Protein AF-A0A7S2FQY6-F1 (afdb_monomer_lite)

Foldseek 3Di:
DVVVVVVVVVVVCVVVLCVLVVVLLVLLQVLLVVQLVQWLQADADDPQRHPQQGSVDSVSSSVNLVCVLVVHCLVVVLVSLCADVVVVRDDVVSVNHHNNVCSVCSSVVSNVVSNVSVVVSVVSSVVSVVLVVQVVPLLACHPVLVVVLVVLVCVQVVVPPQKHFLVCQLVSLCSGDPPLHQPPNDDSVVSVVLLQVFWFDPPPPDTDRQDQDVRMGGNVSSSRRSNVSSVVVVVVVPPPPPDVVVVVVVVVVVVVPPPPDDDDDDDDDDDDDDDDDDDDDDDDDDDDDD

Organism: NCBI:txid156173

Sequence (290 aa):
KELRNLIVTMVLSFPSLINVGSVLALVVFIFAVLGVNLFTFVSQGQDHITKDRNFETLGSSMLLLFQCLTGDNWSGLMADASVAESSGLCVQAEGTCGLPSLAIPYFITFQLIGSFVFLNLVVAVILENFSSLGNVRDDLVSANDLENFKDEWARFDPDADQKIPATDLPDLVLSLPPPMGLKGVGKRKHAVLLCLRLQVNRGTGRKQKLRHQDGEVSFADVMDAMVNASFAKVEFSMEPEADPLANAVAAFASAGNRSAAAYKSPTMAPTASSCRPSPSSRRPSTDERG

Structure (mmCIF, N/CA/C/O backbone):
data_AF-A0A7S2FQY6-F1
#
_entry.id   AF-A0A7S2FQY6-F1
#
loop_
_atom_site.group_PDB
_atom_site.id
_atom_site.type_symbol
_atom_site.label_atom_id
_atom_site.label_alt_id
_atom_site.label_comp_id
_atom_site.label_asym_id
_atom_site.label_entity_id
_atom_site.label_seq_id
_atom_site.pdbx_PDB_ins_code
_atom_site.Cartn_x
_atom_site.Cartn_y
_atom_site.Cartn_z
_atom_site.occupancy
_atom_site.B_iso_or_equiv
_atom_site.auth_seq_id
_atom_site.auth_comp_id
_atom_site.auth_asym_id
_atom_site.auth_atom_id
_atom_site.pdbx_PDB_model_num
ATOM 1 N N . LYS A 1 1 ? 0.720 -23.591 19.628 1.00 63.56 1 LYS A N 1
ATOM 2 C CA . LYS A 1 1 ? -0.485 -22.747 19.852 1.00 63.56 1 LYS A CA 1
ATOM 3 C C . LYS A 1 1 ? -0.184 -21.279 19.549 1.00 63.56 1 LYS A C 1
ATOM 5 O O . LYS A 1 1 ? -0.969 -20.683 18.833 1.00 63.56 1 LYS A O 1
ATOM 10 N N . GLU A 1 2 ? 0.964 -20.750 19.971 1.00 76.75 2 GLU A N 1
ATOM 11 C CA . GLU A 1 2 ? 1.386 -19.366 19.680 1.00 76.75 2 GLU A CA 1
ATOM 12 C C . GLU A 1 2 ? 1.573 -19.072 18.184 1.00 76.75 2 GLU A C 1
ATOM 14 O O . GLU A 1 2 ? 0.965 -18.138 17.677 1.00 76.75 2 GLU A O 1
ATOM 19 N N . LEU A 1 3 ? 2.277 -19.935 17.437 1.00 84.81 3 LEU A N 1
ATOM 20 C CA . LEU A 1 3 ? 2.420 -19.785 15.978 1.00 84.81 3 LEU A CA 1
ATOM 21 C C . LEU A 1 3 ? 1.068 -19.745 15.246 1.00 84.81 3 LEU A C 1
ATOM 23 O O . LEU A 1 3 ? 0.882 -18.981 14.308 1.00 84.81 3 LEU A O 1
ATOM 27 N N . ARG A 1 4 ? 0.101 -20.553 15.698 1.00 82.00 4 ARG A N 1
ATOM 28 C CA . ARG A 1 4 ? -1.251 -20.564 15.129 1.00 82.00 4 ARG A CA 1
ATOM 29 C C . ARG A 1 4 ? -1.949 -19.229 15.364 1.00 82.00 4 ARG A C 1
ATOM 31 O O . ARG A 1 4 ? -2.600 -18.742 14.453 1.00 82.00 4 ARG A O 1
ATOM 38 N N . ASN A 1 5 ? -1.808 -18.650 16.553 1.00 75.94 5 ASN A N 1
ATOM 39 C CA . ASN A 1 5 ? -2.396 -17.349 16.844 1.00 75.94 5 ASN A CA 1
ATOM 40 C C . ASN A 1 5 ? -1.747 -16.251 15.986 1.00 75.94 5 ASN A C 1
ATOM 42 O O . ASN A 1 5 ? -2.482 -15.460 15.413 1.00 75.94 5 ASN A O 1
ATOM 46 N N . LEU A 1 6 ? -0.421 -16.276 15.791 1.00 81.88 6 LEU A N 1
ATOM 47 C CA . LEU A 1 6 ? 0.286 -15.332 14.908 1.00 81.88 6 LEU A CA 1
ATOM 48 C C . LEU A 1 6 ? -0.140 -15.449 13.434 1.00 81.88 6 LEU A C 1
ATOM 50 O O . LEU A 1 6 ? -0.369 -14.446 12.759 1.00 81.88 6 LEU A O 1
ATOM 54 N N . ILE A 1 7 ? -0.281 -16.676 12.926 1.00 84.31 7 ILE A N 1
ATOM 55 C CA . ILE A 1 7 ? -0.739 -16.910 11.550 1.00 84.31 7 ILE A CA 1
ATOM 56 C C . ILE A 1 7 ? -2.195 -16.461 11.389 1.00 84.31 7 ILE A C 1
ATOM 58 O O . ILE A 1 7 ? -2.521 -15.814 10.400 1.00 84.31 7 ILE A O 1
ATOM 62 N N . VAL A 1 8 ? -3.065 -16.751 12.362 1.00 79.75 8 VAL A N 1
ATOM 63 C CA . VAL A 1 8 ? -4.468 -16.314 12.328 1.00 79.75 8 VAL A CA 1
ATOM 64 C C . VAL A 1 8 ? -4.557 -14.789 12.332 1.00 79.75 8 VAL A C 1
ATOM 66 O O . VAL A 1 8 ? -5.283 -14.242 11.512 1.00 79.75 8 VAL A O 1
ATOM 69 N N . THR A 1 9 ? -3.769 -14.087 13.151 1.00 76.94 9 THR A N 1
ATOM 70 C CA . THR A 1 9 ? -3.735 -12.615 13.126 1.00 76.94 9 THR A CA 1
ATOM 71 C C . THR A 1 9 ? -3.233 -12.057 11.795 1.00 76.94 9 THR A C 1
ATOM 73 O O . THR A 1 9 ? -3.768 -11.062 11.320 1.00 76.94 9 THR A O 1
ATOM 76 N N . MET A 1 10 ? -2.261 -12.715 11.153 1.00 76.50 10 MET A N 1
ATOM 77 C CA . MET A 1 10 ? -1.752 -12.307 9.838 1.00 76.50 10 MET A CA 1
ATOM 78 C C . MET A 1 10 ? -2.786 -12.522 8.725 1.00 76.50 10 MET A C 1
ATOM 80 O O . MET A 1 10 ? -2.941 -11.689 7.838 1.00 76.50 10 MET A O 1
ATOM 84 N N . VAL A 1 11 ? -3.512 -13.640 8.767 1.00 81.56 11 VAL A N 1
ATOM 85 C CA . VAL A 1 11 ? -4.573 -13.932 7.794 1.00 81.56 11 VAL A CA 1
ATOM 86 C C . VAL A 1 11 ? -5.765 -12.996 7.990 1.00 81.56 11 VAL A C 1
ATOM 88 O O . VAL A 1 11 ? -6.374 -12.595 7.006 1.00 81.56 11 VAL A O 1
ATOM 91 N N . LEU A 1 12 ? -6.075 -12.609 9.230 1.00 77.00 12 LEU A N 1
ATOM 92 C CA . LEU A 1 12 ? -7.151 -11.664 9.536 1.00 77.00 12 LEU A CA 1
ATOM 93 C C . LEU A 1 12 ? -6.841 -10.228 9.088 1.00 77.00 12 LEU A C 1
ATOM 95 O O . LEU A 1 12 ? -7.773 -9.510 8.744 1.00 77.00 12 LEU A O 1
ATOM 99 N N . SER A 1 13 ? -5.569 -9.813 9.040 1.00 76.38 13 SER A N 1
ATOM 100 C CA . SER A 1 13 ? -5.176 -8.484 8.539 1.00 76.38 13 SER A CA 1
ATOM 101 C C . SER A 1 13 ? -5.001 -8.425 7.016 1.00 76.38 13 SER A C 1
ATOM 103 O O . SER A 1 13 ? -5.032 -7.345 6.425 1.00 76.38 13 SER A O 1
ATOM 105 N N . PHE A 1 14 ? -4.875 -9.574 6.348 1.00 82.38 14 PHE A N 1
ATOM 106 C CA . PHE A 1 14 ? -4.683 -9.661 4.898 1.00 82.38 14 PHE A CA 1
ATOM 107 C C . PHE A 1 14 ? -5.805 -9.016 4.049 1.00 82.38 14 PHE A C 1
ATOM 109 O O . PHE A 1 14 ? -5.471 -8.332 3.080 1.00 82.38 14 PHE A O 1
ATOM 116 N N . PRO A 1 15 ? -7.111 -9.146 4.373 1.00 80.44 15 PRO A N 1
ATOM 117 C CA . PRO A 1 15 ? -8.190 -8.525 3.599 1.00 80.44 15 PRO A CA 1
ATOM 118 C C . PRO A 1 15 ? -8.083 -6.997 3.525 1.00 80.44 15 PRO A C 1
ATOM 120 O O . PRO A 1 15 ? -8.245 -6.423 2.449 1.00 80.44 15 PRO A O 1
ATOM 123 N N . SER A 1 16 ? -7.741 -6.340 4.637 1.00 78.06 16 SER A N 1
ATOM 124 C CA . SER A 1 16 ? -7.534 -4.887 4.680 1.00 78.06 16 SER A CA 1
ATOM 125 C C . SER A 1 16 ? -6.342 -4.466 3.811 1.00 78.06 16 SER A C 1
ATOM 127 O O . SER A 1 16 ? -6.401 -3.450 3.113 1.00 78.06 16 SER A O 1
ATOM 129 N N . LEU A 1 17 ? -5.284 -5.286 3.776 1.00 82.12 17 LEU A N 1
ATOM 130 C CA . LEU A 1 17 ? -4.096 -5.045 2.953 1.00 82.12 17 LEU A CA 1
ATOM 131 C C . LEU A 1 17 ? -4.364 -5.170 1.455 1.00 82.12 17 LEU A C 1
ATOM 133 O O . LEU A 1 17 ? -3.771 -4.419 0.685 1.00 82.12 17 LEU A O 1
ATOM 137 N N . ILE A 1 18 ? -5.255 -6.070 1.027 1.00 86.94 18 ILE A N 1
ATOM 138 C CA . ILE A 1 18 ? -5.589 -6.231 -0.397 1.00 86.94 18 ILE A CA 1
ATOM 139 C C . ILE A 1 18 ? -6.163 -4.936 -0.973 1.00 86.94 18 ILE A C 1
ATOM 141 O O . ILE A 1 18 ? -5.826 -4.582 -2.099 1.00 86.94 18 ILE A O 1
ATOM 145 N N . ASN A 1 19 ? -6.973 -4.191 -0.217 1.00 82.06 19 ASN A N 1
ATOM 146 C CA . ASN A 1 19 ? -7.579 -2.953 -0.715 1.00 82.06 19 ASN A CA 1
ATOM 147 C C . ASN A 1 19 ? -6.514 -1.909 -1.078 1.00 82.06 19 ASN A C 1
ATOM 149 O O . ASN A 1 19 ? -6.531 -1.366 -2.181 1.00 82.06 19 ASN A O 1
ATOM 153 N N . VAL A 1 20 ? -5.538 -1.684 -0.197 1.00 85.69 20 VAL A N 1
ATOM 154 C CA . VAL A 1 20 ? -4.440 -0.733 -0.442 1.00 85.69 20 VAL A CA 1
ATOM 155 C C . VAL A 1 20 ? -3.406 -1.310 -1.416 1.00 85.69 20 VAL A C 1
ATOM 157 O O . VAL A 1 20 ? -2.934 -0.619 -2.317 1.00 85.69 20 VAL A O 1
ATOM 160 N N . GLY A 1 21 ? -3.101 -2.603 -1.298 1.00 90.38 21 GLY A N 1
ATOM 161 C CA . GLY A 1 21 ? -2.204 -3.332 -2.195 1.00 90.38 21 GLY A CA 1
ATOM 162 C C . GLY A 1 21 ? -2.708 -3.398 -3.636 1.00 90.38 21 GLY A C 1
ATOM 163 O O . GLY A 1 21 ? -1.899 -3.377 -4.561 1.00 90.38 21 GLY A O 1
ATOM 164 N N . SER A 1 22 ? -4.027 -3.393 -3.850 1.00 91.69 22 SER A N 1
ATOM 165 C CA . SER A 1 22 ? -4.624 -3.371 -5.189 1.00 91.69 22 SER A CA 1
ATOM 166 C C . SER A 1 22 ? -4.264 -2.102 -5.960 1.00 91.69 22 SER A C 1
ATOM 168 O O . SER A 1 22 ? -4.025 -2.167 -7.163 1.00 91.69 22 SER A O 1
ATOM 170 N N . VAL A 1 23 ? -4.136 -0.965 -5.267 1.00 91.88 23 VAL A N 1
ATOM 171 C CA . VAL A 1 23 ? -3.722 0.306 -5.873 1.00 91.88 23 VAL A CA 1
ATOM 172 C C . VAL A 1 23 ? -2.279 0.210 -6.359 1.00 91.88 23 VAL A C 1
ATOM 174 O O . VAL A 1 23 ? -1.982 0.593 -7.488 1.00 91.88 23 VAL A O 1
ATOM 177 N N . LEU A 1 24 ? -1.387 -0.359 -5.543 1.00 93.31 24 LEU A N 1
ATOM 178 C CA . LEU A 1 24 ? 0.002 -0.597 -5.931 1.00 93.31 24 LEU A CA 1
ATOM 179 C C . LEU A 1 24 ? 0.098 -1.559 -7.124 1.00 93.31 24 LEU A C 1
ATOM 181 O O . LEU A 1 24 ? 0.805 -1.273 -8.088 1.00 93.31 24 LEU A O 1
ATOM 185 N N . ALA A 1 25 ? -0.651 -2.664 -7.089 1.00 94.19 25 ALA A N 1
ATOM 186 C CA . ALA A 1 25 ? -0.704 -3.627 -8.185 1.00 94.19 25 ALA A CA 1
ATOM 187 C C . ALA A 1 25 ? -1.226 -2.993 -9.484 1.00 94.19 25 ALA A C 1
ATOM 189 O O . ALA A 1 25 ? -0.693 -3.264 -10.556 1.00 94.19 25 ALA A O 1
ATOM 190 N N . LEU A 1 26 ? -2.220 -2.105 -9.394 1.00 95.38 26 LEU A N 1
ATOM 191 C CA . LEU A 1 26 ? -2.758 -1.364 -10.532 1.00 95.38 26 LEU A CA 1
ATOM 192 C C . LEU A 1 26 ? -1.731 -0.388 -11.119 1.00 95.38 26 LEU A C 1
ATOM 194 O O . LEU A 1 26 ? -1.601 -0.314 -12.339 1.00 95.38 26 LEU A O 1
ATOM 198 N N . VAL A 1 27 ? -0.958 0.312 -10.282 1.00 95.12 27 VAL A N 1
ATOM 199 C CA . VAL A 1 27 ? 0.150 1.161 -10.754 1.00 95.12 27 VAL A CA 1
ATOM 200 C C . VAL A 1 27 ? 1.191 0.318 -11.492 1.00 95.12 27 VAL A C 1
ATOM 202 O O . VAL A 1 27 ? 1.541 0.645 -12.624 1.00 95.12 27 VAL A O 1
ATOM 205 N N . VAL A 1 28 ? 1.636 -0.798 -10.905 1.00 96.44 28 VAL A N 1
ATOM 206 C CA . VAL A 1 28 ? 2.587 -1.716 -11.558 1.00 96.44 28 VAL A CA 1
ATOM 207 C C . VAL A 1 28 ? 2.018 -2.252 -12.872 1.00 96.44 28 VAL A C 1
ATOM 209 O O . VAL A 1 28 ? 2.733 -2.294 -13.866 1.00 96.44 28 VAL A O 1
ATOM 212 N N . PHE A 1 29 ? 0.731 -2.598 -12.915 1.00 97.31 29 PHE A N 1
ATOM 213 C CA . PHE A 1 29 ? 0.064 -3.087 -14.119 1.00 97.31 29 PHE A CA 1
ATOM 214 C C . PHE A 1 29 ? 0.034 -2.042 -15.242 1.00 97.31 29 PHE A C 1
ATOM 216 O O . PHE A 1 29 ? 0.390 -2.356 -16.378 1.00 97.31 29 PHE A O 1
ATOM 223 N N . ILE A 1 30 ? -0.344 -0.795 -14.938 1.00 97.44 30 ILE A N 1
ATOM 224 C CA . ILE A 1 30 ? -0.366 0.298 -15.922 1.00 97.44 30 ILE A CA 1
ATOM 225 C C . ILE A 1 30 ? 1.034 0.517 -16.495 1.00 97.44 30 ILE A C 1
ATOM 227 O O . ILE A 1 30 ? 1.203 0.555 -17.715 1.00 97.44 30 ILE A O 1
ATOM 231 N N . PHE A 1 31 ? 2.045 0.615 -15.629 1.00 97.44 31 PHE A N 1
ATOM 232 C CA . PHE A 1 31 ? 3.423 0.784 -16.078 1.00 97.44 31 PHE A CA 1
ATOM 233 C C . PHE A 1 31 ? 3.935 -0.444 -16.831 1.00 97.44 31 PHE A C 1
ATOM 235 O O . PHE A 1 31 ? 4.633 -0.272 -17.818 1.00 97.44 31 PHE A O 1
ATOM 242 N N . ALA A 1 32 ? 3.533 -1.665 -16.473 1.00 97.75 32 ALA A N 1
ATOM 243 C CA . ALA A 1 32 ? 3.919 -2.870 -17.205 1.00 97.75 32 ALA A CA 1
ATOM 244 C C . ALA A 1 32 ? 3.386 -2.852 -18.642 1.00 97.75 32 ALA A C 1
ATOM 246 O O . ALA A 1 32 ? 4.136 -3.142 -19.570 1.00 97.75 32 ALA A O 1
ATOM 247 N N . VAL A 1 33 ? 2.125 -2.454 -18.845 1.00 97.38 33 VAL A N 1
ATOM 248 C CA . VAL A 1 33 ? 1.552 -2.292 -20.190 1.00 97.38 33 VAL A CA 1
ATOM 249 C C . VAL A 1 33 ? 2.306 -1.213 -20.970 1.00 97.38 33 VAL A C 1
ATOM 251 O O . VAL A 1 33 ? 2.653 -1.429 -22.130 1.00 97.38 33 VAL A O 1
ATOM 254 N N . LEU A 1 34 ? 2.603 -0.067 -20.352 1.00 96.38 34 LEU A N 1
ATOM 255 C CA . LEU A 1 34 ? 3.402 0.983 -20.992 1.00 96.38 34 LEU A CA 1
ATOM 256 C C . LEU A 1 34 ? 4.817 0.494 -21.339 1.00 96.38 34 LEU A C 1
ATOM 258 O O . LEU A 1 34 ? 5.286 0.738 -22.444 1.00 96.38 34 LEU A O 1
ATOM 262 N N . GLY A 1 35 ? 5.465 -0.244 -20.440 1.00 95.62 35 GLY A N 1
ATOM 263 C CA . GLY A 1 35 ? 6.801 -0.799 -20.630 1.00 95.62 35 GLY A CA 1
ATOM 264 C C . GLY A 1 35 ? 6.866 -1.796 -21.782 1.00 95.62 35 GLY A C 1
ATOM 265 O O . GLY A 1 35 ? 7.780 -1.705 -22.594 1.00 95.62 35 GLY A O 1
ATOM 266 N N . VAL A 1 36 ? 5.868 -2.679 -21.924 1.00 95.56 36 VAL A N 1
ATOM 267 C CA . VAL A 1 36 ? 5.771 -3.573 -23.095 1.00 95.56 36 VAL A CA 1
ATOM 268 C C . VAL A 1 36 ? 5.657 -2.758 -24.384 1.00 95.56 36 VAL A C 1
ATOM 270 O O . VAL A 1 36 ? 6.374 -3.013 -25.344 1.00 95.56 36 VAL A O 1
ATOM 273 N N . ASN A 1 37 ? 4.810 -1.727 -24.405 1.00 93.50 37 ASN A N 1
ATOM 274 C CA . ASN A 1 37 ? 4.630 -0.908 -25.606 1.00 93.50 37 ASN A CA 1
ATOM 275 C C . ASN A 1 37 ? 5.873 -0.079 -25.975 1.00 93.50 37 ASN A C 1
ATOM 277 O O . ASN A 1 37 ? 6.086 0.198 -27.153 1.00 93.50 37 ASN A O 1
ATOM 281 N N . LEU A 1 38 ? 6.673 0.340 -24.992 1.00 92.06 38 LEU A N 1
ATOM 282 C CA . LEU A 1 38 ? 7.819 1.228 -25.206 1.00 92.06 38 LEU A CA 1
ATOM 283 C C . LEU A 1 38 ? 9.146 0.485 -25.387 1.00 92.06 38 LEU A C 1
ATOM 285 O O . LEU A 1 38 ? 9.996 0.954 -26.138 1.00 92.06 38 LEU A O 1
ATOM 289 N N . PHE A 1 39 ? 9.341 -0.641 -24.695 1.00 92.81 39 PHE A N 1
ATOM 290 C CA . PHE A 1 39 ? 10.659 -1.265 -24.537 1.00 92.81 39 PHE A CA 1
ATOM 291 C C . PHE A 1 39 ? 10.723 -2.731 -24.980 1.00 92.81 39 PHE A C 1
ATOM 293 O O . PHE A 1 39 ? 11.771 -3.353 -24.826 1.00 92.81 39 PHE A O 1
ATOM 300 N N . THR A 1 40 ? 9.656 -3.301 -25.556 1.00 91.56 40 THR A N 1
ATOM 301 C CA . THR A 1 40 ? 9.660 -4.713 -25.997 1.00 91.56 40 THR A CA 1
ATOM 302 C C . THR A 1 40 ? 10.732 -5.036 -27.039 1.00 91.56 40 THR A C 1
ATOM 304 O O . THR A 1 40 ? 11.171 -6.179 -27.098 1.00 91.56 40 THR A O 1
ATOM 307 N N . PHE A 1 41 ? 11.133 -4.067 -27.867 1.00 87.38 41 PHE A N 1
ATOM 308 C CA . PHE A 1 41 ? 12.115 -4.271 -28.939 1.00 87.38 41 PHE A CA 1
ATOM 309 C C . PHE A 1 41 ? 13.523 -3.801 -28.569 1.00 87.38 41 PHE A C 1
ATOM 311 O O . PHE A 1 41 ? 14.430 -3.932 -29.384 1.00 87.38 41 PHE A O 1
ATOM 318 N N . VAL A 1 42 ? 13.726 -3.262 -27.361 1.00 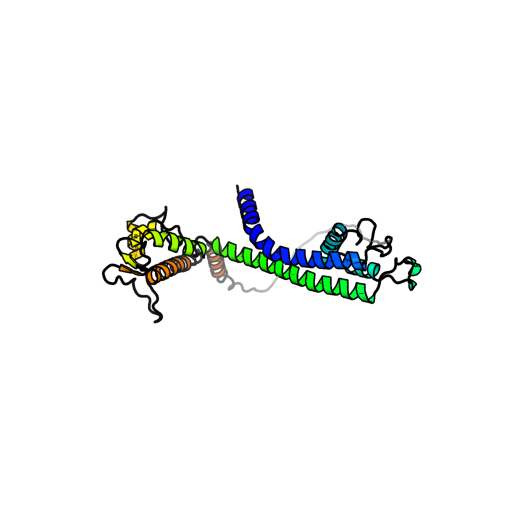87.19 42 VAL A N 1
ATOM 319 C CA . VAL A 1 42 ? 15.051 -2.802 -26.927 1.00 87.19 42 VAL A CA 1
ATOM 320 C C . VAL A 1 42 ? 16.024 -3.981 -26.927 1.00 87.19 42 VAL A C 1
ATOM 322 O O . VAL A 1 42 ? 15.710 -5.058 -26.417 1.00 87.19 42 VAL A O 1
ATOM 325 N N . SER A 1 43 ? 17.199 -3.760 -27.519 1.00 78.56 43 SER A N 1
ATOM 326 C CA . SER A 1 43 ? 18.256 -4.756 -27.697 1.00 78.56 43 SER A CA 1
ATOM 327 C C . SER A 1 43 ? 18.563 -5.503 -26.395 1.00 78.56 43 SER A C 1
ATOM 329 O O . SER A 1 43 ? 18.939 -4.901 -25.387 1.00 78.56 43 SER A O 1
ATOM 331 N N . GLN A 1 44 ? 18.413 -6.829 -26.425 1.00 72.00 44 GLN A N 1
ATOM 332 C CA . GLN A 1 44 ? 18.748 -7.714 -25.311 1.00 72.00 44 GLN A CA 1
ATOM 333 C C . GLN A 1 44 ? 20.204 -8.160 -25.442 1.00 72.00 44 GLN A C 1
ATOM 335 O O . GLN A 1 44 ? 20.604 -8.695 -26.474 1.00 72.00 44 GLN A O 1
ATOM 340 N N . GLY A 1 45 ? 20.998 -7.955 -24.394 1.00 59.34 45 GLY A N 1
ATOM 341 C CA . GLY A 1 45 ? 22.453 -8.168 -24.439 1.00 59.34 45 GLY A CA 1
ATOM 342 C C . GLY A 1 45 ? 23.265 -7.085 -23.730 1.00 59.34 45 GLY A C 1
ATOM 343 O O . GLY A 1 45 ? 24.490 -7.108 -23.800 1.00 59.34 45 GLY A O 1
ATOM 344 N N . GLN A 1 46 ? 22.577 -6.156 -23.066 1.00 68.81 46 GLN A N 1
ATOM 345 C CA . GLN A 1 46 ? 23.159 -5.202 -22.130 1.00 68.81 46 GLN A CA 1
ATOM 346 C C . GLN A 1 46 ? 23.276 -5.821 -20.725 1.00 68.81 46 GLN A C 1
ATOM 348 O O . GLN A 1 46 ? 22.814 -6.941 -20.481 1.00 68.81 46 GLN A O 1
ATOM 353 N N . ASP A 1 47 ? 23.880 -5.089 -19.791 1.00 79.56 47 ASP A N 1
ATOM 354 C CA . ASP A 1 47 ? 24.156 -5.575 -18.435 1.00 79.56 47 ASP A CA 1
ATOM 355 C C . ASP A 1 47 ? 22.887 -5.776 -17.579 1.00 79.56 47 ASP A C 1
ATOM 357 O O . ASP A 1 47 ? 22.926 -6.493 -16.571 1.00 79.56 47 ASP A O 1
ATOM 361 N N . HIS A 1 48 ? 21.752 -5.156 -17.931 1.00 87.19 48 HIS A N 1
ATOM 362 C CA . HIS A 1 48 ? 20.551 -5.136 -17.086 1.00 87.19 48 HIS A CA 1
ATOM 363 C C . HIS A 1 48 ? 19.263 -5.582 -17.791 1.00 87.19 48 HIS A C 1
ATOM 365 O O . HIS A 1 48 ? 18.435 -6.234 -17.144 1.00 87.19 48 HIS A O 1
ATOM 371 N N . ILE A 1 49 ? 19.101 -5.296 -19.089 1.00 89.12 49 ILE A N 1
ATOM 372 C CA . ILE A 1 49 ? 18.043 -5.873 -19.935 1.00 89.12 49 ILE A CA 1
ATOM 373 C C . ILE A 1 49 ? 18.570 -7.147 -20.607 1.00 89.12 49 ILE A C 1
ATOM 375 O O . ILE A 1 49 ? 19.349 -7.115 -21.565 1.00 89.12 49 ILE A O 1
ATOM 379 N N . THR A 1 50 ? 18.122 -8.293 -20.095 1.00 88.44 50 THR A N 1
ATOM 380 C CA . THR A 1 50 ? 18.562 -9.627 -20.528 1.00 88.44 50 THR A CA 1
ATOM 381 C C . THR A 1 50 ? 17.381 -10.481 -20.983 1.00 88.44 50 THR A C 1
ATOM 383 O O . THR A 1 50 ? 16.222 -10.102 -20.834 1.00 88.44 50 THR A O 1
ATOM 386 N N . LYS A 1 51 ? 17.659 -11.681 -21.503 1.00 86.62 51 LYS A N 1
ATOM 387 C CA . LYS A 1 51 ? 16.630 -12.631 -21.954 1.00 86.62 51 LYS A CA 1
ATOM 388 C C . LYS A 1 51 ? 15.585 -12.974 -20.882 1.00 86.62 51 LYS A C 1
ATOM 390 O O . LYS A 1 51 ? 14.432 -13.201 -21.222 1.00 86.62 51 LYS A O 1
ATOM 395 N N . ASP A 1 52 ? 15.975 -12.994 -19.610 1.00 87.69 52 ASP A N 1
ATOM 396 C CA . ASP A 1 52 ? 15.071 -13.313 -18.494 1.00 87.69 52 ASP A CA 1
ATOM 397 C C . ASP A 1 52 ? 14.555 -12.053 -17.773 1.00 87.69 52 ASP A C 1
ATOM 399 O O . ASP A 1 52 ? 13.698 -12.133 -16.895 1.00 87.69 52 ASP A O 1
ATOM 403 N N . ARG A 1 53 ? 15.097 -10.880 -18.122 1.00 91.06 53 ARG A N 1
ATOM 404 C CA . ARG A 1 53 ? 14.795 -9.575 -17.525 1.00 91.06 53 ARG A CA 1
ATOM 405 C C . ARG A 1 53 ? 14.489 -8.584 -18.643 1.00 91.06 53 ARG A C 1
ATOM 407 O O . ARG A 1 53 ? 15.331 -7.758 -18.988 1.00 91.06 53 ARG A O 1
ATOM 414 N N . ASN A 1 54 ? 13.287 -8.669 -19.207 1.00 91.81 54 ASN A N 1
ATOM 415 C CA . ASN A 1 54 ? 12.882 -7.843 -20.347 1.00 91.81 54 ASN A CA 1
ATOM 416 C C . ASN A 1 54 ? 11.426 -7.356 -20.277 1.00 91.81 54 ASN A C 1
ATOM 418 O O . ASN A 1 54 ? 10.655 -7.753 -19.399 1.00 91.81 54 ASN A O 1
ATOM 422 N N . PHE A 1 55 ? 11.058 -6.528 -21.258 1.00 94.88 55 PHE A N 1
ATOM 423 C CA . PHE A 1 55 ? 9.709 -5.999 -21.450 1.00 94.88 55 PHE A CA 1
ATOM 424 C C . PHE A 1 55 ? 8.917 -6.699 -22.577 1.00 94.88 55 PHE A C 1
ATOM 426 O O . PHE A 1 55 ? 7.988 -6.113 -23.123 1.00 94.88 55 PHE A O 1
ATOM 433 N N . GLU A 1 56 ? 9.257 -7.935 -22.961 1.00 93.31 56 GLU A N 1
ATOM 434 C CA . GLU A 1 56 ? 8.578 -8.638 -24.068 1.00 93.31 56 GLU A CA 1
ATOM 435 C C . GLU A 1 56 ? 7.171 -9.107 -23.700 1.00 93.31 56 GLU A C 1
ATOM 437 O O . GLU A 1 56 ? 6.237 -9.055 -24.499 1.00 93.31 56 GLU A O 1
ATOM 442 N N . THR A 1 57 ? 7.015 -9.601 -22.473 1.00 94.69 57 THR A N 1
ATOM 443 C CA . THR A 1 57 ? 5.742 -10.122 -21.980 1.00 94.69 57 THR A CA 1
ATOM 444 C C . THR A 1 57 ? 5.287 -9.323 -20.780 1.00 94.69 57 THR A C 1
ATOM 446 O O . THR A 1 57 ? 6.089 -8.887 -19.956 1.00 94.69 57 THR A O 1
ATOM 449 N N . LEU A 1 58 ? 3.971 -9.185 -20.632 1.00 95.81 58 LEU A N 1
ATOM 450 C CA . LEU A 1 58 ? 3.391 -8.462 -19.508 1.00 95.81 58 LEU A CA 1
ATOM 451 C C . LEU A 1 58 ? 3.859 -9.026 -18.151 1.00 95.81 58 LEU A C 1
ATOM 453 O O . LEU A 1 58 ? 4.143 -8.258 -17.238 1.00 95.81 58 LEU A O 1
ATOM 457 N N . GLY A 1 59 ? 3.979 -10.352 -18.027 1.00 94.88 59 GLY A N 1
ATOM 458 C CA . GLY A 1 59 ? 4.459 -11.000 -16.803 1.00 94.88 59 GLY A CA 1
ATOM 459 C C . GLY A 1 59 ? 5.919 -10.671 -16.482 1.00 94.88 59 GLY A C 1
ATOM 460 O O . GLY A 1 59 ? 6.218 -10.305 -15.347 1.00 94.88 59 GLY A O 1
ATOM 461 N N . SER A 1 60 ? 6.807 -10.733 -17.481 1.00 95.00 60 SER A N 1
ATOM 462 C CA . SER A 1 60 ? 8.214 -10.334 -17.320 1.00 95.00 60 SER A CA 1
ATOM 463 C C . SER A 1 60 ? 8.331 -8.858 -16.929 1.00 95.00 60 SER A C 1
ATOM 465 O O . SER A 1 60 ? 9.000 -8.530 -15.949 1.00 95.00 60 SER A O 1
ATOM 467 N N . SER A 1 61 ? 7.585 -7.976 -17.604 1.00 96.19 61 SER A N 1
ATOM 468 C CA . SER A 1 61 ? 7.529 -6.544 -17.288 1.00 96.19 61 SER A CA 1
ATOM 469 C C . SER A 1 61 ? 7.053 -6.275 -15.860 1.00 96.19 61 SER A C 1
ATOM 471 O O . SER A 1 61 ? 7.628 -5.435 -15.172 1.00 96.19 61 SER A O 1
ATOM 473 N N . MET A 1 62 ? 6.025 -6.989 -15.384 1.00 96.25 62 MET A N 1
ATOM 474 C CA . MET A 1 62 ? 5.552 -6.856 -14.001 1.00 96.25 62 MET A CA 1
ATOM 475 C C . MET A 1 62 ? 6.621 -7.276 -12.984 1.00 96.25 62 MET A C 1
ATOM 477 O O . MET A 1 62 ? 6.796 -6.586 -11.982 1.00 96.25 62 MET A O 1
ATOM 481 N N . LEU A 1 63 ? 7.349 -8.372 -13.232 1.00 95.12 63 LEU A N 1
ATOM 482 C CA . LEU A 1 63 ? 8.430 -8.830 -12.349 1.00 95.12 63 LEU A CA 1
ATOM 483 C C . LEU A 1 63 ? 9.606 -7.847 -12.329 1.00 95.12 63 LEU A C 1
ATOM 485 O O . LEU A 1 63 ? 10.128 -7.536 -11.258 1.00 95.12 63 LEU A O 1
ATOM 489 N N . LEU A 1 64 ? 9.984 -7.310 -13.490 1.00 94.94 64 LEU A N 1
ATOM 490 C CA . LEU A 1 64 ? 11.009 -6.272 -13.588 1.00 94.94 64 LEU A CA 1
ATOM 491 C C . LEU A 1 64 ? 10.610 -4.998 -12.842 1.00 94.94 64 LEU A C 1
ATOM 493 O O . LEU A 1 64 ? 11.403 -4.444 -12.087 1.00 94.94 64 LEU A O 1
ATOM 497 N N . LEU A 1 65 ? 9.371 -4.541 -13.011 1.00 96.38 65 LEU A N 1
ATOM 498 C CA . LEU A 1 65 ? 8.878 -3.362 -12.304 1.00 96.38 65 LEU A CA 1
ATOM 499 C C . LEU A 1 65 ? 8.735 -3.606 -10.802 1.00 96.38 65 LEU A C 1
ATOM 501 O O . LEU A 1 65 ? 8.954 -2.685 -10.020 1.00 96.38 65 LEU A O 1
ATOM 505 N N . PHE A 1 66 ? 8.433 -4.835 -10.380 1.00 94.56 66 PHE A N 1
ATOM 506 C CA . PHE A 1 66 ? 8.477 -5.210 -8.969 1.00 94.56 66 PHE A CA 1
ATOM 507 C C . PHE A 1 66 ? 9.900 -5.110 -8.399 1.00 94.56 66 PHE A C 1
ATOM 509 O O . PHE A 1 66 ? 10.075 -4.585 -7.303 1.00 94.56 66 PHE A O 1
ATOM 516 N N . GLN A 1 67 ? 10.923 -5.527 -9.152 1.00 94.62 67 GLN A N 1
ATOM 517 C CA . GLN A 1 67 ? 12.322 -5.296 -8.780 1.00 94.62 67 GLN A CA 1
ATOM 518 C C . GLN A 1 67 ? 12.656 -3.797 -8.712 1.00 94.62 67 GLN A C 1
ATOM 520 O O . GLN A 1 67 ? 13.281 -3.345 -7.759 1.00 94.62 67 GLN A O 1
ATOM 525 N N . CYS A 1 68 ? 12.203 -2.992 -9.675 1.00 94.75 68 CYS A N 1
ATOM 526 C CA . CYS A 1 68 ? 12.412 -1.545 -9.612 1.00 94.75 68 CYS A CA 1
ATOM 527 C C . CYS A 1 68 ? 11.707 -0.911 -8.397 1.00 94.75 68 CYS A C 1
ATOM 529 O O . CYS A 1 68 ? 12.251 -0.001 -7.778 1.00 94.75 68 CYS A O 1
ATOM 531 N N . LEU A 1 69 ? 10.532 -1.418 -8.005 1.00 94.75 69 LEU A N 1
ATOM 532 C CA . LEU A 1 69 ? 9.779 -0.929 -6.847 1.00 94.75 69 LEU A CA 1
ATOM 533 C C . LEU A 1 69 ? 10.546 -1.100 -5.525 1.00 94.75 69 LEU A C 1
ATOM 535 O O . LEU A 1 69 ? 10.415 -0.261 -4.636 1.00 94.75 69 LEU A O 1
ATOM 539 N N . THR A 1 70 ? 11.374 -2.141 -5.395 1.00 93.38 70 THR A N 1
ATOM 540 C CA . THR A 1 70 ? 12.247 -2.325 -4.221 1.00 93.38 70 THR A CA 1
ATOM 541 C C . THR A 1 70 ? 13.474 -1.407 -4.236 1.00 93.38 70 THR A C 1
ATOM 543 O O . THR A 1 70 ? 14.249 -1.404 -3.281 1.00 93.38 70 THR A O 1
ATOM 546 N N . GLY A 1 71 ? 13.647 -0.607 -5.293 1.00 92.19 71 GLY A N 1
ATOM 547 C CA . GLY A 1 71 ? 14.797 0.267 -5.499 1.00 92.19 71 GLY A CA 1
ATOM 548 C C . GLY A 1 71 ? 16.008 -0.449 -6.095 1.00 92.19 71 GLY A C 1
ATOM 549 O O . GLY A 1 71 ? 17.069 0.163 -6.209 1.00 92.19 71 GLY A O 1
ATOM 550 N N . ASP A 1 72 ? 15.868 -1.713 -6.498 1.00 93.25 72 ASP A N 1
ATOM 551 C CA . ASP A 1 72 ? 16.976 -2.486 -7.040 1.00 93.25 72 ASP A CA 1
ATOM 552 C C . ASP A 1 72 ? 17.189 -2.202 -8.532 1.00 93.25 72 ASP A C 1
ATOM 554 O O . ASP A 1 72 ? 16.301 -2.390 -9.365 1.00 93.25 72 ASP A O 1
ATOM 558 N N . ASN A 1 73 ? 18.397 -1.734 -8.851 1.00 90.62 73 ASN A N 1
ATOM 559 C CA . ASN A 1 73 ? 18.944 -1.551 -10.196 1.00 90.62 73 ASN A CA 1
ATOM 560 C C . ASN A 1 73 ? 18.025 -0.871 -11.241 1.00 90.62 73 ASN A C 1
ATOM 562 O O . ASN A 1 73 ? 18.162 -1.089 -12.445 1.00 90.62 73 ASN A O 1
ATOM 566 N N . TRP A 1 74 ? 17.094 -0.019 -10.807 1.00 94.25 74 TRP A N 1
ATOM 567 C CA . TRP A 1 74 ? 16.173 0.700 -11.697 1.00 94.25 74 TRP A CA 1
ATOM 568 C C . TRP A 1 74 ? 16.898 1.712 -12.596 1.00 94.25 74 TRP A C 1
ATOM 570 O O . TRP A 1 74 ? 16.487 1.942 -13.731 1.00 94.25 74 TRP A O 1
ATOM 580 N N . SER A 1 75 ? 18.000 2.295 -12.115 1.00 94.12 75 SER A N 1
ATOM 581 C CA . SER A 1 75 ? 18.830 3.233 -12.876 1.00 94.12 75 SER A CA 1
ATOM 582 C C . SER A 1 75 ? 19.622 2.541 -13.985 1.00 94.12 75 SER A C 1
ATOM 584 O O . SER A 1 75 ? 19.776 3.113 -15.061 1.00 94.12 75 SER A O 1
ATOM 586 N N . GLY A 1 76 ? 20.077 1.307 -13.748 1.00 92.38 76 GLY A N 1
ATOM 587 C CA . GLY A 1 76 ? 20.708 0.466 -14.764 1.00 92.38 76 GLY A CA 1
ATOM 588 C C . GLY A 1 76 ? 19.719 0.077 -15.861 1.00 92.38 76 GLY A C 1
ATOM 589 O O . GLY A 1 76 ? 19.998 0.260 -17.041 1.00 92.38 76 GLY A O 1
ATOM 590 N N . LEU A 1 77 ? 18.508 -0.348 -15.483 1.00 93.25 77 LEU A N 1
ATOM 591 C CA . LEU A 1 77 ? 17.435 -0.598 -16.451 1.00 93.25 77 LEU A CA 1
ATOM 592 C C . LEU A 1 77 ? 17.075 0.642 -17.277 1.00 93.25 77 LEU A C 1
ATOM 594 O O . LEU A 1 77 ? 16.837 0.537 -18.478 1.00 93.25 77 LEU A O 1
ATOM 598 N N . MET A 1 78 ? 17.038 1.813 -16.640 1.00 94.56 78 MET A N 1
ATOM 599 C CA . MET A 1 78 ? 16.812 3.080 -17.330 1.00 94.56 78 MET A CA 1
ATOM 600 C C . MET A 1 78 ? 17.927 3.384 -18.335 1.00 94.56 78 MET A C 1
ATOM 602 O O . MET A 1 78 ? 17.627 3.850 -19.433 1.00 94.56 78 MET A O 1
ATOM 606 N N . ALA A 1 79 ? 19.190 3.125 -17.978 1.00 91.38 79 ALA A N 1
ATOM 607 C CA . ALA A 1 79 ? 20.324 3.323 -18.873 1.00 91.38 79 ALA A CA 1
ATOM 608 C C . ALA A 1 79 ? 20.193 2.436 -20.120 1.00 91.38 79 ALA A C 1
ATOM 610 O O . ALA A 1 79 ? 20.198 2.967 -21.231 1.00 91.38 79 ALA A O 1
ATOM 611 N N . ASP A 1 80 ? 19.942 1.139 -19.936 1.00 91.25 80 ASP A N 1
ATOM 612 C CA . ASP A 1 80 ? 19.760 0.173 -21.027 1.00 91.25 80 ASP A CA 1
ATOM 613 C C . ASP A 1 80 ? 18.551 0.521 -21.916 1.00 91.25 80 ASP A C 1
ATOM 615 O O . ASP A 1 80 ? 18.626 0.467 -23.143 1.00 91.25 80 ASP A O 1
ATOM 619 N N . ALA A 1 81 ? 17.446 0.975 -21.317 1.00 91.06 81 ALA A N 1
ATOM 620 C CA . ALA A 1 81 ? 16.262 1.435 -22.046 1.00 91.06 81 ALA A CA 1
ATOM 621 C C . ALA A 1 81 ? 16.461 2.782 -22.773 1.00 91.06 81 ALA A C 1
ATOM 623 O O . ALA A 1 81 ? 15.622 3.178 -23.585 1.00 91.06 81 ALA A O 1
ATOM 624 N N . SER A 1 82 ? 17.549 3.501 -22.485 1.00 91.00 82 SER A N 1
ATOM 625 C CA . SER A 1 82 ? 17.903 4.790 -23.095 1.00 91.00 82 SER A CA 1
ATOM 626 C C . SER A 1 82 ? 19.037 4.695 -24.121 1.00 91.00 82 SER A C 1
ATOM 628 O O . SER A 1 82 ? 19.518 5.719 -24.602 1.00 91.00 82 SER A O 1
ATOM 630 N N . VAL A 1 83 ? 19.474 3.484 -24.474 1.00 86.94 83 VAL A N 1
ATOM 631 C CA . VAL A 1 83 ? 20.581 3.269 -25.413 1.00 86.94 83 VAL A CA 1
ATOM 632 C C . VAL A 1 83 ? 20.230 3.814 -26.800 1.00 86.94 83 VAL A C 1
ATOM 634 O O . VAL A 1 83 ? 19.242 3.414 -27.411 1.00 86.94 83 VAL A O 1
ATOM 637 N N . ALA A 1 84 ? 21.074 4.716 -27.302 1.00 84.56 84 ALA A N 1
ATOM 638 C CA . ALA A 1 84 ? 20.980 5.289 -28.642 1.00 84.56 84 ALA A CA 1
ATOM 639 C C . ALA A 1 84 ? 21.996 4.645 -29.597 1.00 84.56 84 ALA A C 1
ATOM 641 O O . ALA A 1 84 ? 23.032 4.140 -29.163 1.00 84.56 84 ALA A O 1
ATOM 642 N N . GLU A 1 85 ? 21.752 4.742 -30.905 1.00 83.62 85 GLU A N 1
ATOM 643 C CA . GLU A 1 85 ? 22.613 4.167 -31.955 1.00 83.62 85 GLU A CA 1
ATOM 644 C C . GLU A 1 85 ? 24.079 4.637 -31.870 1.00 83.62 85 GLU A C 1
ATOM 646 O O . GLU A 1 85 ? 24.999 3.881 -32.173 1.00 83.62 85 GLU A O 1
ATOM 651 N N . SER A 1 86 ? 24.326 5.849 -31.357 1.00 80.62 86 SER A N 1
ATOM 652 C CA . SER A 1 86 ? 25.677 6.396 -31.146 1.00 80.62 86 SER A CA 1
ATOM 653 C C . SER A 1 86 ? 26.555 5.577 -30.192 1.00 80.62 86 SER A C 1
ATOM 655 O O . SER A 1 86 ? 27.774 5.735 -30.201 1.00 80.62 86 SER A O 1
ATOM 657 N N . SER A 1 87 ? 25.955 4.714 -29.373 1.00 79.25 87 SER A N 1
ATOM 658 C CA . SER A 1 87 ? 26.668 3.810 -28.466 1.00 79.25 87 SER A CA 1
ATOM 659 C C . SER A 1 87 ? 27.219 2.553 -29.154 1.00 79.25 87 SER A C 1
ATOM 661 O O . SER A 1 87 ? 28.032 1.850 -28.562 1.00 79.25 87 SER A O 1
ATOM 663 N N . GLY A 1 88 ? 26.777 2.249 -30.382 1.00 80.56 88 GLY A N 1
ATOM 664 C CA . GLY A 1 88 ? 27.127 1.018 -31.101 1.00 80.56 88 GLY A CA 1
ATOM 665 C C . GLY A 1 88 ? 26.486 -0.261 -30.541 1.00 80.56 88 GLY A C 1
ATOM 666 O O . GLY A 1 88 ? 26.808 -1.350 -31.006 1.00 80.56 88 GLY A O 1
ATOM 667 N N . LEU A 1 89 ? 25.592 -0.143 -29.552 1.00 80.94 89 LEU A N 1
ATOM 668 C CA . LEU A 1 89 ? 24.949 -1.261 -28.845 1.00 80.94 89 LEU A CA 1
ATOM 669 C C . LEU A 1 89 ? 23.559 -1.627 -29.404 1.00 80.94 89 LEU A C 1
ATOM 671 O O . LEU A 1 89 ? 22.959 -2.622 -28.994 1.00 80.94 89 LEU A O 1
ATOM 675 N N . CYS A 1 90 ? 23.038 -0.823 -30.331 1.00 84.44 90 CYS A N 1
ATOM 676 C CA . CYS A 1 90 ? 21.744 -1.012 -30.982 1.00 84.44 90 CYS A CA 1
ATOM 677 C C . CYS A 1 90 ? 21.787 -0.488 -32.425 1.00 84.44 90 CYS A C 1
ATOM 679 O O . CYS A 1 90 ? 22.681 0.281 -32.785 1.00 84.44 90 CYS A O 1
ATOM 681 N N . VAL A 1 91 ? 20.807 -0.887 -33.240 1.00 84.50 91 VAL A N 1
ATOM 682 C CA . VAL A 1 91 ? 20.684 -0.481 -34.647 1.00 84.50 91 VAL A CA 1
ATOM 683 C C . VAL A 1 91 ? 19.319 0.170 -34.853 1.00 84.50 91 VAL A C 1
ATOM 685 O O . VAL A 1 91 ? 18.282 -0.483 -34.711 1.00 84.50 91 VAL A O 1
ATOM 688 N N . GLN A 1 92 ? 19.297 1.457 -35.219 1.00 83.06 92 GLN A N 1
ATOM 689 C CA . GLN A 1 92 ? 18.043 2.211 -35.345 1.00 83.06 92 GLN A CA 1
ATOM 690 C C . GLN A 1 92 ? 17.164 1.647 -36.473 1.00 83.06 92 GLN A C 1
ATOM 692 O O . GLN A 1 92 ? 15.941 1.610 -36.349 1.00 83.06 92 GLN A O 1
ATOM 697 N N . ALA A 1 93 ? 17.789 1.159 -37.551 1.00 81.38 93 ALA A N 1
ATOM 698 C CA . ALA A 1 93 ? 17.108 0.543 -38.691 1.00 81.38 93 ALA A CA 1
ATOM 699 C C . ALA A 1 93 ? 16.354 -0.753 -38.334 1.00 81.38 93 ALA A C 1
ATOM 701 O O . ALA A 1 93 ? 15.370 -1.082 -38.991 1.00 81.38 93 ALA A O 1
ATOM 702 N N . GLU A 1 94 ? 16.791 -1.463 -37.291 1.00 82.12 94 GLU A N 1
ATOM 703 C CA . GLU A 1 94 ? 16.132 -2.673 -36.781 1.00 82.12 94 GLU A CA 1
ATOM 704 C C . GLU A 1 94 ? 15.125 -2.362 -35.662 1.00 82.12 94 GLU A C 1
ATOM 706 O O . GLU A 1 94 ? 14.429 -3.256 -35.189 1.00 82.12 94 GLU A O 1
ATOM 711 N N . GLY A 1 95 ? 15.032 -1.096 -35.233 1.00 81.44 95 GLY A N 1
ATOM 712 C CA . GLY A 1 95 ? 14.155 -0.675 -34.141 1.00 81.44 95 GLY A CA 1
ATOM 713 C C . GLY A 1 95 ? 14.604 -1.163 -32.761 1.00 81.44 95 GLY A C 1
ATOM 714 O O . GLY A 1 95 ? 13.791 -1.184 -31.842 1.00 81.44 95 GLY A O 1
ATOM 715 N N . THR A 1 96 ? 15.876 -1.549 -32.605 1.00 85.25 96 THR A N 1
ATOM 716 C CA . THR A 1 96 ? 16.403 -2.140 -31.361 1.00 85.25 96 THR A CA 1
ATOM 717 C C . THR A 1 96 ? 16.938 -1.116 -30.362 1.00 85.25 96 THR A C 1
ATOM 719 O O . THR A 1 96 ? 17.349 -1.467 -29.254 1.00 85.25 96 THR A O 1
ATOM 722 N N . CYS A 1 97 ? 16.949 0.162 -30.742 1.00 87.38 97 CYS A N 1
ATOM 723 C CA . CYS A 1 97 ? 17.389 1.256 -29.888 1.00 87.38 97 CYS A CA 1
ATOM 724 C C . CYS A 1 97 ? 16.283 1.745 -28.950 1.00 87.38 97 CYS A C 1
ATOM 726 O O . CYS A 1 97 ? 15.102 1.774 -29.297 1.00 87.38 97 CYS A O 1
ATOM 728 N N . GLY A 1 98 ? 16.697 2.189 -27.768 1.00 86.19 98 GLY A N 1
ATOM 729 C CA . GLY A 1 98 ? 15.843 2.894 -26.827 1.00 86.19 98 GLY A CA 1
ATOM 730 C C . GLY A 1 98 ? 15.640 4.364 -27.205 1.00 86.19 98 GLY A C 1
ATOM 731 O O . GLY A 1 98 ? 16.363 4.937 -28.021 1.00 86.19 98 GLY A O 1
ATOM 732 N N . LEU A 1 99 ? 14.658 5.007 -26.569 1.00 87.19 99 LEU A N 1
ATOM 733 C CA . LEU A 1 99 ? 14.441 6.453 -26.674 1.00 87.19 99 LEU A CA 1
ATOM 734 C C . LEU A 1 99 ? 14.715 7.124 -25.321 1.00 87.19 99 LEU A C 1
ATOM 736 O O . LEU A 1 99 ? 13.855 7.052 -24.438 1.00 87.19 99 LEU A O 1
ATOM 740 N N . PRO A 1 100 ? 15.843 7.847 -25.150 1.00 88.19 100 PRO A N 1
ATOM 741 C CA . PRO A 1 100 ? 16.155 8.550 -23.902 1.00 88.19 100 PRO A CA 1
ATOM 742 C C . PRO A 1 100 ? 15.043 9.497 -23.439 1.00 88.19 100 PRO A C 1
ATOM 744 O O . PRO A 1 100 ? 14.757 9.598 -22.248 1.00 88.19 100 PRO A O 1
ATOM 747 N N . SER A 1 101 ? 14.382 10.165 -24.390 1.00 90.69 101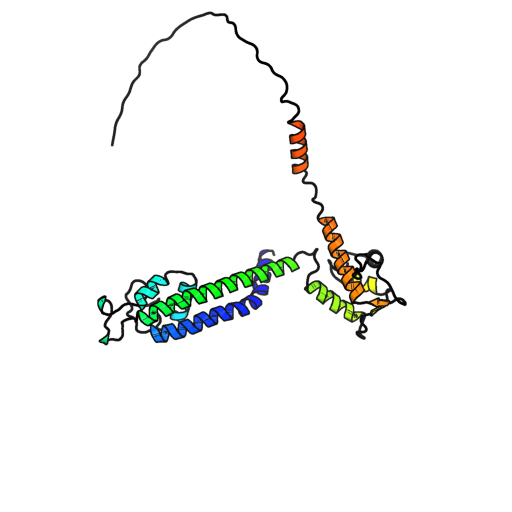 SER A N 1
ATOM 748 C CA . SER A 1 101 ? 13.296 11.114 -24.131 1.00 90.69 101 SER A CA 1
ATOM 749 C C . SER A 1 101 ? 12.051 10.477 -23.511 1.00 90.69 101 SER A C 1
ATOM 751 O O . SER A 1 101 ? 11.271 11.192 -22.888 1.00 90.69 101 SER A O 1
ATOM 753 N N . LEU A 1 102 ? 11.863 9.161 -23.657 1.00 92.31 102 LEU A N 1
ATOM 754 C CA . LEU A 1 102 ? 10.739 8.414 -23.084 1.00 92.31 102 LEU A CA 1
ATOM 755 C C . LEU A 1 102 ? 11.176 7.530 -21.912 1.00 92.31 102 LEU A C 1
ATOM 757 O O . LEU A 1 102 ? 10.460 7.449 -20.917 1.00 92.31 102 LEU A O 1
ATOM 761 N N . ALA A 1 103 ? 12.361 6.921 -21.992 1.00 93.44 103 ALA A N 1
ATOM 762 C CA . ALA A 1 103 ? 12.900 6.048 -20.953 1.00 93.44 103 ALA A CA 1
ATOM 763 C C . ALA A 1 103 ? 13.122 6.791 -19.629 1.00 93.44 103 ALA A C 1
ATOM 765 O O . ALA A 1 103 ? 12.635 6.356 -18.587 1.00 93.44 103 ALA A O 1
ATOM 766 N N . ILE A 1 104 ? 13.790 7.948 -19.664 1.00 94.31 104 ILE A N 1
ATOM 767 C CA . ILE A 1 104 ? 14.093 8.724 -18.455 1.00 94.31 104 ILE A CA 1
ATOM 768 C C . ILE A 1 104 ? 12.811 9.122 -17.700 1.00 94.31 104 ILE A C 1
ATOM 770 O O . ILE A 1 104 ? 12.691 8.766 -16.525 1.00 94.31 104 ILE A O 1
ATOM 774 N N . PRO A 1 105 ? 11.821 9.810 -18.312 1.00 96.19 105 PRO A N 1
ATOM 775 C CA . PRO A 1 105 ? 10.603 10.162 -17.587 1.00 96.19 105 PRO A CA 1
ATOM 776 C C . PRO A 1 105 ? 9.798 8.930 -17.156 1.00 96.19 105 PRO A C 1
ATOM 778 O O . PRO A 1 105 ? 9.254 8.942 -16.057 1.00 96.19 105 PRO A O 1
ATOM 781 N N . TYR A 1 106 ? 9.767 7.850 -17.945 1.00 96.62 106 TYR A N 1
ATOM 782 C CA . TYR A 1 106 ? 9.088 6.611 -17.559 1.00 96.62 106 TYR A CA 1
ATOM 783 C C . TYR A 1 106 ? 9.629 6.043 -16.236 1.00 96.62 106 TYR A C 1
ATOM 785 O O . TYR A 1 106 ? 8.856 5.848 -15.295 1.00 96.62 106 TYR A O 1
ATOM 793 N N . PHE A 1 107 ? 10.946 5.826 -16.133 1.00 96.38 107 PHE A N 1
ATOM 794 C CA . PHE A 1 107 ? 11.554 5.226 -14.939 1.00 96.38 107 PHE A CA 1
ATOM 795 C C . PHE A 1 107 ? 11.529 6.174 -13.738 1.00 96.38 107 PHE A C 1
ATOM 797 O O . PHE A 1 107 ? 11.223 5.740 -12.629 1.00 96.38 107 PHE A O 1
ATOM 804 N N . ILE A 1 108 ? 11.778 7.472 -13.940 1.00 96.81 108 ILE A N 1
ATOM 805 C CA . ILE A 1 108 ? 11.741 8.459 -12.851 1.00 96.81 108 ILE A CA 1
ATOM 806 C C . ILE A 1 108 ? 10.324 8.605 -12.290 1.00 96.81 108 ILE A C 1
ATOM 808 O O . ILE A 1 108 ? 10.133 8.578 -11.073 1.00 96.81 108 ILE A O 1
ATOM 812 N N . THR A 1 109 ? 9.311 8.728 -13.150 1.00 97.12 109 THR A N 1
ATOM 813 C CA . THR A 1 109 ? 7.920 8.830 -12.696 1.00 97.12 109 THR A CA 1
ATOM 814 C C . THR A 1 109 ? 7.456 7.536 -12.032 1.00 97.12 109 THR A C 1
ATOM 816 O O . THR A 1 109 ? 6.815 7.607 -10.983 1.00 97.12 109 THR A O 1
ATOM 819 N N . PHE A 1 110 ? 7.825 6.368 -12.569 1.00 96.88 110 PHE A N 1
ATOM 820 C CA . PHE A 1 110 ? 7.555 5.089 -11.913 1.00 96.88 110 PHE A CA 1
ATOM 821 C C . PHE A 1 110 ? 8.187 5.024 -10.520 1.00 96.88 110 PHE A C 1
ATOM 823 O O . PHE A 1 110 ? 7.500 4.687 -9.559 1.00 96.88 110 PHE A O 1
ATOM 830 N N . GLN A 1 111 ? 9.460 5.406 -10.384 1.00 96.00 111 GLN A N 1
ATOM 831 C CA . GLN A 1 111 ? 10.159 5.360 -9.103 1.00 96.00 111 GLN A CA 1
ATOM 832 C C . GLN A 1 111 ? 9.493 6.270 -8.068 1.00 96.00 111 GLN A C 1
ATOM 834 O O . GLN A 1 111 ? 9.296 5.856 -6.926 1.00 96.00 111 GLN A O 1
ATOM 839 N N . LEU A 1 112 ? 9.110 7.489 -8.455 1.00 96.25 112 LEU A N 1
ATOM 840 C CA . LEU A 1 112 ? 8.463 8.443 -7.554 1.00 96.25 112 LEU A CA 1
ATOM 841 C C . LEU A 1 112 ? 7.059 7.987 -7.141 1.00 96.25 112 LEU A C 1
ATOM 843 O O . LEU A 1 112 ? 6.763 7.923 -5.946 1.00 96.25 112 LEU A O 1
ATOM 847 N N . ILE A 1 113 ? 6.201 7.648 -8.108 1.00 95.88 113 ILE A N 1
ATOM 848 C CA . ILE A 1 113 ? 4.819 7.227 -7.834 1.00 95.88 113 ILE A CA 1
ATOM 849 C C . ILE A 1 113 ? 4.809 5.884 -7.099 1.00 95.88 113 ILE A C 1
ATOM 851 O O . ILE A 1 113 ? 4.113 5.738 -6.097 1.00 95.88 113 ILE A O 1
ATOM 855 N N . GLY A 1 114 ? 5.606 4.919 -7.558 1.00 94.19 114 GLY A N 1
ATOM 856 C CA . GLY A 1 114 ? 5.733 3.599 -6.949 1.00 94.19 114 GLY A CA 1
ATOM 857 C C . GLY A 1 114 ? 6.213 3.682 -5.503 1.00 94.19 114 GLY A C 1
ATOM 858 O O . GLY A 1 114 ? 5.566 3.121 -4.622 1.00 94.19 114 GLY A O 1
ATOM 859 N N . SER A 1 115 ? 7.271 4.456 -5.232 1.00 93.94 115 SER A N 1
ATOM 860 C CA . SER A 1 115 ? 7.766 4.657 -3.861 1.00 93.94 115 SER A CA 1
ATOM 861 C C . SER A 1 115 ? 6.726 5.346 -2.977 1.00 93.94 115 SER A C 1
ATOM 863 O O . SER A 1 115 ? 6.528 4.935 -1.839 1.00 93.94 115 SER A O 1
ATOM 865 N N . PHE A 1 116 ? 6.019 6.360 -3.486 1.00 94.25 116 PHE A N 1
ATOM 866 C CA . PHE A 1 116 ? 4.962 7.040 -2.733 1.00 94.25 116 PHE A CA 1
ATOM 867 C C . PHE A 1 116 ? 3.820 6.088 -2.354 1.00 94.25 116 PHE A C 1
ATOM 869 O O . PHE A 1 116 ? 3.412 6.034 -1.195 1.00 94.25 116 PHE A O 1
ATOM 876 N N . VAL A 1 117 ? 3.326 5.299 -3.310 1.00 93.44 117 VAL A N 1
ATOM 877 C CA . VAL A 1 117 ? 2.255 4.325 -3.057 1.00 93.44 117 VAL A CA 1
ATOM 878 C C . VAL A 1 117 ? 2.736 3.208 -2.130 1.00 93.44 117 VAL A C 1
ATOM 880 O O . VAL A 1 117 ? 2.005 2.824 -1.220 1.00 93.44 117 VAL A O 1
ATOM 883 N N . PHE A 1 118 ? 3.970 2.726 -2.296 1.00 92.56 118 PHE A N 1
ATOM 884 C CA . PHE A 1 118 ? 4.564 1.726 -1.409 1.00 92.56 118 PHE A CA 1
ATOM 885 C C . PHE A 1 118 ? 4.701 2.241 0.030 1.00 92.56 118 PHE A C 1
ATOM 887 O O . PHE A 1 118 ? 4.324 1.546 0.971 1.00 92.56 118 PHE A O 1
ATOM 894 N N . LEU A 1 119 ? 5.164 3.479 0.222 1.00 92.50 119 LEU A N 1
ATOM 895 C CA . LEU A 1 119 ? 5.221 4.103 1.545 1.00 92.50 119 LEU A CA 1
ATOM 896 C C . LEU A 1 119 ? 3.827 4.248 2.160 1.00 92.50 119 LEU A C 1
ATOM 898 O O . LEU A 1 119 ? 3.647 3.930 3.334 1.00 92.50 119 LEU A O 1
ATOM 902 N N . ASN A 1 120 ? 2.826 4.651 1.375 1.00 89.75 120 ASN A N 1
ATOM 903 C CA . ASN A 1 120 ? 1.443 4.719 1.852 1.00 89.75 120 ASN A CA 1
ATOM 904 C C . ASN A 1 120 ? 0.890 3.339 2.233 1.00 89.75 120 ASN A C 1
ATOM 906 O O . ASN A 1 120 ? 0.129 3.238 3.192 1.00 89.75 120 ASN A O 1
ATOM 910 N N . LEU A 1 121 ? 1.306 2.272 1.543 1.00 90.62 121 LEU A N 1
ATOM 911 C CA . LEU A 1 121 ? 0.988 0.898 1.926 1.00 90.62 121 LEU A CA 1
ATOM 912 C C . LEU A 1 121 ? 1.624 0.540 3.272 1.00 90.62 121 LEU A C 1
ATOM 914 O O . LEU A 1 121 ? 0.934 0.019 4.144 1.00 90.62 121 LEU A O 1
ATOM 918 N N . VAL A 1 122 ? 2.905 0.860 3.479 1.00 89.75 122 VAL A N 1
ATOM 919 C CA . VAL A 1 122 ? 3.592 0.630 4.762 1.00 89.75 122 VAL A CA 1
ATOM 920 C C . VAL A 1 122 ? 2.900 1.392 5.896 1.00 89.75 122 VAL A C 1
ATOM 922 O O . VAL A 1 122 ? 2.643 0.817 6.951 1.00 89.75 122 VAL A O 1
ATOM 925 N N . VAL A 1 123 ? 2.535 2.657 5.675 1.00 90.88 123 VAL A N 1
ATOM 926 C CA . VAL A 1 123 ? 1.785 3.459 6.654 1.00 90.88 123 VAL A CA 1
ATOM 927 C C . VAL A 1 123 ? 0.421 2.835 6.946 1.00 90.88 123 VAL A C 1
ATOM 929 O O . VAL A 1 123 ? 0.059 2.710 8.113 1.00 90.88 123 VAL A O 1
ATOM 932 N N . ALA A 1 124 ? -0.313 2.391 5.923 1.00 86.88 124 ALA A N 1
ATOM 933 C CA . ALA A 1 124 ? -1.600 1.725 6.104 1.00 86.88 124 ALA A CA 1
ATOM 934 C C . ALA A 1 124 ? -1.472 0.442 6.943 1.00 86.88 124 ALA A C 1
ATOM 936 O O . ALA A 1 124 ? -2.242 0.250 7.879 1.00 86.88 124 ALA A O 1
ATOM 937 N N . VAL A 1 125 ? -0.459 -0.393 6.675 1.00 84.88 125 VAL A N 1
ATOM 938 C CA . VAL A 1 125 ? -0.168 -1.605 7.467 1.00 84.88 125 VAL A CA 1
ATOM 939 C C . VAL A 1 125 ? 0.121 -1.245 8.925 1.00 84.88 125 VAL A C 1
ATOM 941 O O . VAL A 1 125 ? -0.382 -1.891 9.842 1.00 84.88 125 VAL A O 1
ATOM 944 N N . ILE A 1 126 ? 0.943 -0.218 9.147 1.00 86.62 126 ILE A N 1
ATOM 945 C CA . ILE A 1 126 ? 1.328 0.220 10.489 1.00 86.62 126 ILE A CA 1
ATOM 946 C C . ILE A 1 126 ? 0.105 0.732 11.260 1.00 86.62 126 ILE A C 1
ATOM 948 O O . ILE A 1 126 ? -0.069 0.364 12.420 1.00 86.62 126 ILE A O 1
ATOM 952 N N . LEU A 1 127 ? -0.756 1.536 10.631 1.00 84.19 127 LEU A N 1
ATOM 953 C CA . LEU A 1 127 ? -1.984 2.049 11.248 1.00 84.19 127 LEU A CA 1
ATOM 954 C C . LEU A 1 127 ? -2.973 0.930 11.586 1.00 84.19 127 LEU A C 1
ATOM 956 O O . LEU A 1 127 ? -3.515 0.926 12.688 1.00 84.19 127 LEU A O 1
ATOM 960 N N . GLU A 1 128 ? -3.156 -0.035 10.685 1.00 79.62 128 GLU A N 1
ATOM 961 C CA . GLU A 1 128 ? -3.986 -1.218 10.931 1.00 79.62 128 GLU A CA 1
ATOM 962 C C . GLU A 1 128 ? -3.452 -2.019 12.126 1.00 79.62 128 GLU A C 1
ATOM 964 O O . GLU A 1 128 ? -4.196 -2.393 13.032 1.00 79.62 128 GLU A O 1
ATOM 969 N N . ASN A 1 129 ? -2.132 -2.217 12.188 1.00 77.56 129 ASN A N 1
ATOM 970 C CA . ASN A 1 129 ? -1.490 -2.912 13.297 1.00 77.56 129 ASN A CA 1
ATOM 971 C C . ASN A 1 129 ? -1.643 -2.153 14.629 1.00 77.56 129 ASN A C 1
ATOM 973 O O . ASN A 1 129 ? -1.960 -2.761 15.649 1.00 77.56 129 ASN A O 1
ATOM 977 N N . PHE A 1 130 ? -1.467 -0.827 14.639 1.00 74.31 130 PHE A N 1
ATOM 978 C CA . PHE A 1 130 ? -1.695 -0.012 15.839 1.00 74.31 130 PHE A CA 1
ATOM 979 C C . PHE A 1 130 ? -3.164 -0.003 16.271 1.00 74.31 130 PHE A C 1
ATOM 981 O O . PHE A 1 130 ? -3.440 -0.077 17.468 1.00 74.31 130 PHE A O 1
ATOM 988 N N . SER A 1 131 ? -4.102 0.046 15.323 1.00 69.81 131 SER A N 1
ATOM 989 C CA . SER A 1 131 ? -5.535 -0.048 15.608 1.00 69.81 131 SER A CA 1
ATOM 990 C C . SER A 1 131 ? -5.892 -1.405 16.221 1.00 69.81 131 SER A C 1
ATOM 992 O O . SER A 1 131 ? -6.580 -1.456 17.240 1.00 69.81 131 SER A O 1
ATOM 994 N N . SER A 1 132 ? -5.338 -2.494 15.682 1.00 65.94 132 SER A N 1
ATOM 995 C CA . SER A 1 132 ? -5.510 -3.846 16.220 1.00 65.94 132 SER A CA 1
ATOM 996 C C . SER A 1 132 ? -4.939 -3.986 17.636 1.00 65.94 132 SER A C 1
ATOM 998 O O . SER A 1 132 ? -5.616 -4.498 18.521 1.00 65.94 132 SER A O 1
ATOM 1000 N N . LEU A 1 133 ? -3.745 -3.445 17.910 1.00 61.47 133 LEU A N 1
ATOM 1001 C CA . LEU A 1 133 ? -3.173 -3.435 19.264 1.00 61.47 133 LEU A CA 1
ATOM 1002 C C . LEU A 1 133 ? -4.007 -2.618 20.261 1.00 61.47 133 LEU A C 1
ATOM 1004 O O . LEU A 1 133 ? -4.103 -2.998 21.429 1.00 61.47 133 LEU A O 1
ATOM 1008 N N . GLY A 1 134 ? -4.637 -1.529 19.811 1.00 57.84 134 GLY A N 1
ATOM 1009 C CA . GLY A 1 134 ? -5.614 -0.782 20.606 1.00 57.84 134 GLY A CA 1
ATOM 1010 C C . GLY A 1 134 ? -6.804 -1.643 21.040 1.00 57.84 134 GLY A C 1
ATOM 1011 O O . GLY A 1 134 ? -7.281 -1.489 22.159 1.00 57.84 134 GLY A O 1
ATOM 1012 N N . ASN A 1 135 ? -7.207 -2.600 20.201 1.00 55.03 135 ASN A N 1
ATOM 1013 C CA . ASN A 1 135 ? -8.279 -3.556 20.484 1.00 55.03 135 ASN A CA 1
ATOM 1014 C C . ASN A 1 135 ? -7.819 -4.790 21.297 1.00 55.03 135 ASN A C 1
ATOM 1016 O O . ASN A 1 135 ? -8.662 -5.573 21.716 1.00 55.03 135 ASN A O 1
ATOM 1020 N N . VAL A 1 136 ? -6.509 -4.990 21.511 1.00 51.69 136 VAL A N 1
ATOM 1021 C CA . VAL A 1 136 ? -5.929 -6.140 22.250 1.00 51.69 136 VAL A CA 1
ATOM 1022 C C . VAL A 1 136 ? -5.607 -5.799 23.711 1.00 51.69 136 VAL A C 1
ATOM 1024 O O . VAL A 1 136 ? -5.347 -6.687 24.522 1.00 51.69 136 VAL A O 1
ATOM 1027 N N . ARG A 1 137 ? -5.637 -4.520 24.101 1.00 53.25 137 ARG A N 1
ATOM 1028 C CA . ARG A 1 137 ? -5.634 -4.175 25.526 1.00 53.25 137 ARG A CA 1
ATOM 1029 C C . ARG A 1 137 ? -7.008 -4.502 26.106 1.00 53.25 137 ARG A C 1
ATOM 1031 O O . ARG A 1 137 ? -7.877 -3.643 26.090 1.00 53.25 137 ARG A O 1
ATOM 1038 N N . ASP A 1 138 ? -7.149 -5.699 26.681 1.00 53.38 138 ASP A N 1
ATOM 1039 C CA . ASP A 1 138 ? -8.353 -6.193 27.385 1.00 53.38 138 ASP A CA 1
ATOM 1040 C C . ASP A 1 138 ? -8.901 -5.226 28.462 1.00 53.38 138 ASP A C 1
ATOM 1042 O O . ASP A 1 138 ? -10.029 -5.375 28.928 1.00 53.38 138 ASP A O 1
ATOM 1046 N N . ASP A 1 139 ? -8.100 -4.242 28.875 1.00 55.31 139 ASP A N 1
ATOM 1047 C CA . ASP A 1 139 ? -8.441 -3.227 29.871 1.00 55.31 139 ASP A CA 1
ATOM 1048 C C . ASP A 1 139 ? -9.076 -1.948 29.284 1.00 55.31 139 ASP A C 1
ATOM 1050 O O . ASP A 1 139 ? -9.711 -1.191 30.022 1.00 55.31 139 ASP A O 1
ATOM 1054 N N . LEU A 1 140 ? -8.928 -1.678 27.981 1.00 62.88 140 LEU A N 1
ATOM 1055 C CA . LEU A 1 140 ? -9.484 -0.492 27.317 1.00 62.88 140 LEU A CA 1
ATOM 1056 C C . LEU A 1 140 ? -10.704 -0.873 26.476 1.00 62.88 140 LEU A C 1
ATOM 1058 O O . LEU A 1 140 ? -10.702 -1.887 25.792 1.00 62.88 140 LEU A O 1
ATOM 1062 N N . VAL A 1 141 ? -11.746 -0.038 26.504 1.00 71.50 141 VAL A N 1
ATOM 1063 C CA . VAL A 1 141 ? -12.958 -0.269 25.700 1.00 71.50 141 VAL A CA 1
ATOM 1064 C C . VAL A 1 141 ? -12.619 -0.103 24.221 1.00 71.50 141 VAL A C 1
ATOM 1066 O O . VAL A 1 141 ? -12.293 1.002 23.783 1.00 71.50 141 VAL A O 1
ATOM 1069 N N . SER A 1 142 ? -12.704 -1.192 23.460 1.00 74.69 142 SER A N 1
ATOM 1070 C CA . SER A 1 142 ? -12.513 -1.193 22.011 1.00 74.69 142 SER A CA 1
ATOM 1071 C C . SER A 1 142 ? -13.803 -0.823 21.268 1.00 74.69 142 SER A C 1
ATOM 1073 O O . SER A 1 142 ? -14.904 -0.851 21.826 1.00 74.69 142 SER A O 1
ATOM 1075 N N . ALA A 1 143 ? -13.695 -0.511 19.972 1.00 77.31 143 ALA A N 1
ATOM 1076 C CA . ALA A 1 143 ? -14.874 -0.290 19.128 1.00 77.31 143 ALA A CA 1
ATOM 1077 C C . ALA A 1 143 ? -15.781 -1.537 19.063 1.00 77.31 143 ALA A C 1
ATOM 1079 O O . ALA A 1 143 ? -17.004 -1.413 19.074 1.00 77.31 143 ALA A O 1
ATOM 1080 N N . ASN A 1 144 ? -15.180 -2.730 19.082 1.00 79.06 144 ASN A N 1
ATOM 1081 C CA . ASN A 1 144 ? -15.891 -4.006 19.081 1.00 79.06 144 ASN A CA 1
ATOM 1082 C C . ASN A 1 144 ? -16.680 -4.230 20.386 1.00 79.06 144 ASN A C 1
ATOM 1084 O O . ASN A 1 144 ? -17.773 -4.788 20.363 1.00 79.06 144 ASN A O 1
ATOM 1088 N N . ASP A 1 145 ? -16.175 -3.755 21.528 1.00 82.62 145 ASP A N 1
ATOM 1089 C CA . ASP A 1 145 ? -16.903 -3.842 22.803 1.00 82.62 145 ASP A CA 1
ATOM 1090 C C . ASP A 1 145 ? -18.155 -2.962 22.806 1.00 82.62 145 ASP A C 1
ATOM 1092 O O . ASP A 1 145 ? -19.194 -3.356 23.338 1.00 82.62 145 ASP A O 1
ATOM 1096 N N . LEU A 1 146 ? -18.083 -1.798 22.155 1.00 84.88 146 LEU A N 1
ATOM 1097 C CA . LEU A 1 146 ? -19.225 -0.906 21.989 1.00 84.88 146 LEU A CA 1
ATOM 1098 C C . LEU A 1 146 ? -20.304 -1.504 21.076 1.00 84.88 146 LEU A C 1
ATOM 1100 O O . LEU A 1 146 ? -21.495 -1.306 21.317 1.00 84.88 146 LEU A O 1
ATOM 1104 N N . GLU A 1 147 ? -19.902 -2.227 20.031 1.00 85.38 147 GLU A N 1
ATOM 1105 C CA . GLU A 1 147 ? -20.826 -2.982 19.177 1.00 85.38 147 GLU A CA 1
ATOM 1106 C C . GLU A 1 147 ? -21.484 -4.125 19.956 1.00 85.38 147 GLU A C 1
ATOM 1108 O O . GLU A 1 147 ? -22.711 -4.199 19.993 1.00 85.38 147 GLU A O 1
ATOM 1113 N N . ASN A 1 148 ? -20.706 -4.910 20.708 1.00 85.62 148 ASN A N 1
ATOM 1114 C CA . ASN A 1 148 ? -21.247 -5.937 21.604 1.00 85.62 148 ASN A CA 1
ATOM 1115 C C . ASN A 1 148 ? -22.230 -5.352 22.634 1.00 85.62 148 ASN A C 1
ATOM 1117 O O . ASN A 1 148 ? -23.235 -5.983 22.962 1.00 85.62 148 ASN A O 1
ATOM 1121 N N . PHE A 1 149 ? -21.956 -4.146 23.146 1.00 89.88 149 PHE A N 1
ATOM 1122 C CA . PHE A 1 149 ? -22.870 -3.434 24.036 1.00 89.88 149 PHE A CA 1
ATOM 1123 C C . PHE A 1 149 ? -24.206 -3.124 23.363 1.00 89.88 149 PHE A C 1
ATOM 1125 O O . PHE A 1 149 ? 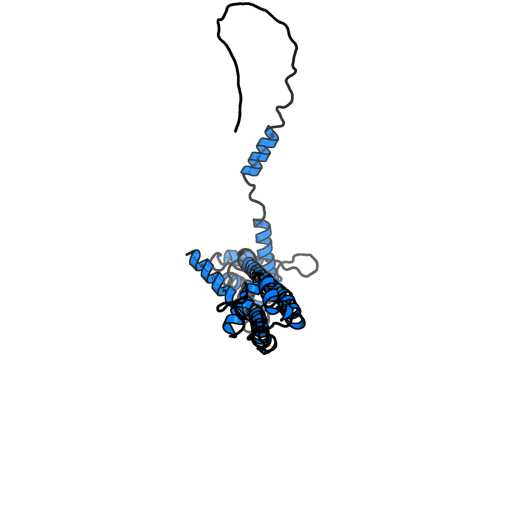-25.250 -3.370 23.963 1.00 89.88 149 PHE A O 1
ATOM 1132 N N . LYS A 1 150 ? -24.189 -2.619 22.125 1.00 89.12 150 LYS A N 1
ATOM 1133 C CA . LYS A 1 150 ? -25.410 -2.341 21.353 1.00 89.12 150 LYS A CA 1
ATOM 1134 C C . LYS A 1 150 ? -26.216 -3.611 21.095 1.00 89.12 150 LYS A C 1
ATOM 1136 O O . LYS A 1 150 ? -27.427 -3.601 21.298 1.00 89.12 150 LYS A O 1
ATOM 1141 N N . ASP A 1 151 ? -25.546 -4.689 20.702 1.00 90.19 151 ASP A N 1
ATOM 1142 C CA . ASP A 1 151 ? -26.194 -5.963 20.385 1.00 90.19 151 ASP A CA 1
ATOM 1143 C C . ASP A 1 151 ? -26.845 -6.602 21.616 1.00 90.19 151 ASP A C 1
ATOM 1145 O O . ASP A 1 151 ? -27.966 -7.108 21.545 1.00 90.19 151 ASP A O 1
ATOM 1149 N N . GLU A 1 152 ? -26.167 -6.568 22.767 1.00 90.12 152 GLU A N 1
ATOM 1150 C CA . GLU A 1 152 ? -26.752 -7.053 24.016 1.00 90.12 152 GLU A CA 1
ATOM 1151 C C . GLU A 1 152 ? -27.849 -6.109 24.524 1.00 90.12 152 GLU A C 1
ATOM 1153 O O . GLU A 1 152 ? -28.882 -6.599 24.969 1.00 90.12 152 GLU A O 1
ATOM 1158 N N . TRP A 1 153 ? -27.691 -4.784 24.404 1.00 92.06 153 TRP A N 1
ATOM 1159 C CA . TRP A 1 153 ? -28.733 -3.815 24.770 1.00 92.06 153 TRP A CA 1
ATOM 1160 C C . TRP A 1 153 ? -30.027 -4.038 23.986 1.00 92.06 153 TRP A C 1
ATOM 1162 O O . TRP A 1 153 ? -31.104 -4.038 24.577 1.00 92.06 153 TRP A O 1
ATOM 1172 N N . ALA A 1 154 ? -29.934 -4.306 22.680 1.00 91.38 154 ALA A N 1
ATOM 1173 C CA . ALA A 1 154 ? -31.089 -4.552 21.816 1.00 91.38 154 ALA A CA 1
ATOM 1174 C C . ALA A 1 154 ? -31.958 -5.743 22.269 1.00 91.38 154 ALA A C 1
ATOM 1176 O O . ALA A 1 154 ? -33.124 -5.838 21.896 1.00 91.38 154 ALA A O 1
ATOM 1177 N N . ARG A 1 155 ? -31.427 -6.655 23.098 1.00 91.81 155 ARG A N 1
ATOM 1178 C CA . ARG A 1 155 ? -32.222 -7.739 23.702 1.00 91.81 155 ARG A CA 1
ATOM 1179 C C . ARG A 1 155 ? -33.117 -7.271 24.847 1.00 91.81 155 ARG A C 1
ATOM 1181 O O . ARG A 1 155 ? -34.112 -7.932 25.130 1.00 91.81 155 ARG A O 1
ATOM 1188 N N . PHE A 1 156 ? -32.736 -6.189 25.517 1.00 89.50 156 PHE A N 1
ATOM 1189 C CA . PHE A 1 156 ? -33.475 -5.598 26.634 1.00 89.50 156 PHE A CA 1
ATOM 1190 C C . PHE A 1 156 ? -34.374 -4.438 26.184 1.00 89.50 156 PHE A C 1
ATOM 1192 O O . PHE A 1 156 ? -35.349 -4.148 26.867 1.00 89.50 156 PHE A O 1
ATOM 1199 N N . ASP A 1 157 ? -34.080 -3.830 25.033 1.00 92.06 157 ASP A N 1
ATOM 1200 C CA . ASP A 1 157 ? -34.869 -2.771 24.388 1.00 92.06 157 ASP A CA 1
ATOM 1201 C C . ASP A 1 157 ? -35.288 -3.197 22.959 1.00 92.06 157 ASP A C 1
ATOM 1203 O O . ASP A 1 157 ? -34.694 -2.754 21.971 1.00 92.06 157 ASP A O 1
ATOM 1207 N N . PRO A 1 158 ? -36.272 -4.112 22.820 1.00 90.44 158 PRO A N 1
ATOM 1208 C CA . PRO A 1 158 ? -36.762 -4.565 21.515 1.00 90.44 158 PRO A CA 1
ATOM 1209 C C . PRO A 1 158 ? -37.581 -3.499 20.768 1.00 90.44 158 PRO A C 1
ATOM 1211 O O . PRO A 1 158 ? -37.713 -3.585 19.546 1.00 90.44 158 PRO A O 1
ATOM 1214 N N . ASP A 1 159 ? -38.118 -2.510 21.488 1.00 89.81 159 ASP A N 1
ATOM 1215 C CA . ASP A 1 159 ? -38.950 -1.434 20.937 1.00 89.81 159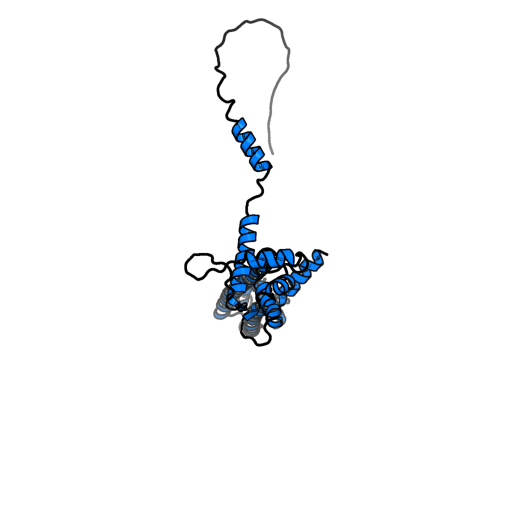 ASP A CA 1
ATOM 1216 C C . ASP A 1 159 ? -38.116 -0.221 20.468 1.00 89.81 159 ASP A C 1
ATOM 1218 O O . ASP A 1 159 ? -38.650 0.697 19.840 1.00 89.81 159 ASP A O 1
ATOM 1222 N N . ALA A 1 160 ? -36.798 -0.248 20.711 1.00 88.38 160 ALA A N 1
ATOM 1223 C CA . ALA A 1 160 ? -35.820 0.782 20.364 1.00 88.38 160 ALA A CA 1
ATOM 1224 C C . ALA A 1 160 ? -36.148 2.170 20.944 1.00 88.38 160 ALA A C 1
ATOM 1226 O O . ALA A 1 160 ? -35.879 3.201 20.315 1.00 88.38 160 ALA A O 1
ATOM 1227 N N . ASP A 1 161 ? -36.710 2.209 22.152 1.00 89.12 161 ASP A N 1
ATOM 1228 C CA . ASP A 1 161 ? -37.044 3.450 22.858 1.00 89.12 161 ASP A CA 1
ATOM 1229 C C . ASP A 1 161 ? -35.823 4.093 23.556 1.00 89.12 161 ASP A C 1
ATOM 1231 O O . ASP A 1 161 ? -35.905 5.203 24.097 1.00 89.12 161 ASP A O 1
ATOM 1235 N N . GLN A 1 162 ? -34.668 3.422 23.468 1.00 89.88 162 GLN A N 1
ATOM 1236 C CA . GLN A 1 162 ? -33.382 3.777 24.062 1.00 89.88 162 GLN A CA 1
ATOM 1237 C C . GLN A 1 162 ? -33.403 3.817 25.589 1.00 89.88 162 GLN A C 1
ATOM 1239 O O . GLN A 1 162 ? -32.576 4.508 26.206 1.00 89.88 162 GLN A O 1
ATOM 1244 N N . LYS A 1 163 ? -34.321 3.081 26.214 1.00 90.06 163 LYS A N 1
ATOM 1245 C CA . LYS A 1 163 ? -34.469 2.989 27.659 1.00 90.06 163 LYS A CA 1
ATOM 1246 C C . LYS A 1 163 ? -34.681 1.545 28.086 1.00 90.06 163 LYS A C 1
ATOM 1248 O O . LYS A 1 163 ? -35.237 0.726 27.375 1.00 90.06 163 LYS A O 1
ATOM 1253 N N . ILE A 1 164 ? -34.218 1.230 29.289 1.00 90.12 164 ILE A N 1
ATOM 1254 C CA . ILE A 1 164 ? -34.523 -0.050 29.930 1.00 90.12 164 ILE A CA 1
ATOM 1255 C C . ILE A 1 164 ? -34.869 0.169 31.403 1.00 90.12 164 ILE A C 1
ATOM 1257 O O . ILE A 1 164 ? -34.389 1.135 32.014 1.00 90.12 164 ILE A O 1
ATOM 1261 N N . PRO A 1 165 ? -35.643 -0.735 32.021 1.00 88.38 165 PRO A N 1
ATOM 1262 C CA . PRO A 1 165 ? -35.840 -0.735 33.462 1.00 88.38 165 PRO A CA 1
ATOM 1263 C C . PRO A 1 165 ? -34.507 -0.866 34.213 1.00 88.38 165 PRO A C 1
ATOM 1265 O O . PRO A 1 165 ? -33.663 -1.713 33.915 1.00 88.38 165 PRO A O 1
ATOM 1268 N N . ALA A 1 166 ? -34.317 -0.067 35.263 1.00 85.25 166 ALA A N 1
ATOM 1269 C CA . ALA A 1 166 ? -33.111 -0.092 36.093 1.00 85.25 166 ALA A CA 1
ATOM 1270 C C . ALA A 1 166 ? -32.891 -1.445 36.802 1.00 85.25 166 ALA A C 1
ATOM 1272 O O . ALA A 1 166 ? -31.780 -1.742 37.246 1.00 85.25 166 ALA A O 1
ATOM 1273 N N . THR A 1 167 ? -33.939 -2.267 36.917 1.00 86.38 167 THR A N 1
ATOM 1274 C CA . THR A 1 167 ? -33.887 -3.633 37.459 1.00 86.38 167 THR A CA 1
ATOM 1275 C C . THR A 1 167 ? -33.117 -4.604 36.577 1.00 86.38 167 THR A C 1
ATOM 1277 O O . THR A 1 167 ? -32.556 -5.569 37.104 1.00 86.38 167 THR A O 1
ATOM 1280 N N . ASP A 1 168 ? -33.057 -4.322 35.276 1.00 88.56 168 ASP A N 1
ATOM 1281 C CA . ASP A 1 168 ? -32.534 -5.230 34.252 1.00 88.56 168 ASP A CA 1
ATOM 1282 C C . ASP A 1 168 ? -31.074 -4.900 33.919 1.00 88.56 168 ASP A C 1
ATOM 1284 O O . ASP A 1 168 ? -30.314 -5.740 33.438 1.00 88.56 168 ASP A O 1
ATOM 1288 N N . LEU A 1 169 ? -30.628 -3.700 34.300 1.00 86.56 169 LEU A N 1
ATOM 1289 C CA . LEU A 1 169 ? -29.254 -3.232 34.150 1.00 86.56 169 LEU A CA 1
ATOM 1290 C C . LEU A 1 169 ? -28.193 -4.197 34.734 1.00 86.56 169 LEU A C 1
ATOM 1292 O O . LEU A 1 169 ? -27.184 -4.433 34.068 1.00 86.56 169 LEU A O 1
ATOM 1296 N N . PRO A 1 170 ? -28.367 -4.814 35.924 1.00 87.25 170 PRO A N 1
ATOM 1297 C CA . PRO A 1 170 ? -27.413 -5.802 36.426 1.00 87.25 170 PRO A CA 1
ATOM 1298 C C . PRO A 1 170 ? -27.327 -7.064 35.561 1.00 87.25 170 PRO A C 1
ATOM 1300 O O . PRO A 1 170 ? -26.269 -7.689 35.528 1.00 87.25 170 PRO A O 1
ATOM 1303 N N . ASP A 1 171 ? -28.418 -7.452 34.897 1.00 88.38 171 ASP A N 1
ATOM 1304 C CA . ASP A 1 171 ? -28.451 -8.625 34.020 1.00 88.38 171 ASP A CA 1
ATOM 1305 C C . ASP A 1 171 ? -27.779 -8.332 32.678 1.00 88.38 171 ASP A C 1
ATOM 1307 O O . ASP A 1 171 ? -26.991 -9.155 32.209 1.00 88.38 171 ASP A O 1
ATOM 1311 N N . LEU A 1 172 ? -27.953 -7.119 32.145 1.00 89.56 172 LEU A N 1
ATOM 1312 C CA . LEU A 1 172 ? -27.168 -6.612 31.018 1.00 89.56 172 LEU A CA 1
ATOM 1313 C C . LEU A 1 172 ? -25.660 -6.590 31.341 1.00 89.56 172 LEU A C 1
ATOM 1315 O O . LEU A 1 172 ? -24.838 -7.099 30.584 1.00 89.56 172 LEU A O 1
ATOM 1319 N N . VAL A 1 173 ? -25.265 -6.072 32.509 1.00 87.19 173 VAL A N 1
ATOM 1320 C CA . VAL A 1 173 ? -23.849 -6.049 32.932 1.00 87.19 173 VAL A CA 1
ATOM 1321 C C . VAL A 1 173 ? -23.250 -7.460 33.030 1.00 87.19 173 VAL A C 1
ATOM 1323 O O . VAL A 1 173 ? -22.051 -7.642 32.811 1.00 87.19 173 VAL A O 1
ATOM 1326 N N . LEU A 1 174 ? -24.058 -8.474 33.355 1.00 86.88 174 LEU A N 1
ATOM 1327 C CA . LEU A 1 174 ? -23.625 -9.873 33.392 1.00 86.88 174 LEU A CA 1
ATOM 1328 C C . LEU A 1 174 ? -23.576 -10.537 32.007 1.00 86.88 174 LEU A C 1
ATOM 1330 O O . LEU A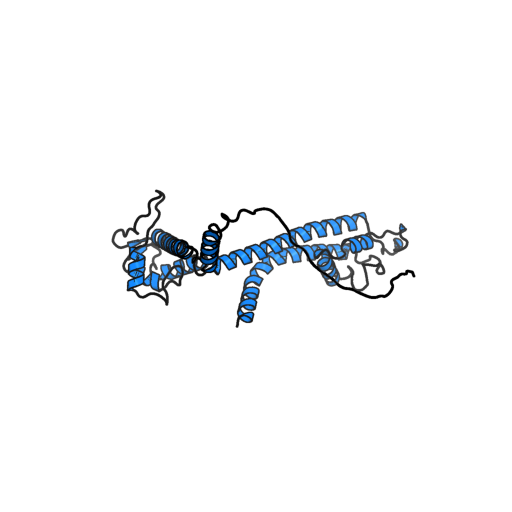 1 174 ? -22.866 -11.535 31.865 1.00 86.88 174 LEU A O 1
ATOM 1334 N N . SER A 1 175 ? -24.295 -10.028 31.002 1.00 87.81 175 SER A N 1
ATOM 1335 C CA . SER A 1 175 ? -24.240 -10.562 29.633 1.00 87.81 175 SER A CA 1
ATOM 1336 C C . SER A 1 175 ? -23.044 -10.031 28.832 1.00 87.81 175 SER A C 1
ATOM 1338 O O . SER A 1 175 ? -22.602 -10.693 27.885 1.00 87.81 175 SER A O 1
ATOM 1340 N N . LEU A 1 176 ? -22.470 -8.902 29.262 1.00 86.38 176 LEU A N 1
ATOM 1341 C CA . LEU A 1 176 ? -21.359 -8.207 28.611 1.00 86.38 176 LEU A CA 1
ATOM 1342 C C . LEU A 1 176 ? -19.971 -8.707 29.061 1.00 86.38 176 LEU A C 1
ATOM 1344 O O . LEU A 1 176 ? -19.722 -8.832 30.266 1.00 86.38 176 LEU A O 1
ATOM 1348 N N . PRO A 1 177 ? -19.044 -8.986 28.126 1.00 81.38 177 PRO A N 1
ATOM 1349 C CA . PRO A 1 177 ? -17.673 -9.374 28.456 1.00 81.38 177 PRO A CA 1
ATOM 1350 C C . PRO A 1 177 ? -16.889 -8.229 29.129 1.00 81.38 177 PRO A C 1
ATOM 1352 O O . PRO A 1 177 ? -17.215 -7.056 28.921 1.00 81.38 177 PRO A O 1
ATOM 1355 N N . PRO A 1 178 ? -15.854 -8.533 29.938 1.00 77.06 178 PRO A N 1
ATOM 1356 C CA . PRO A 1 178 ? -14.832 -7.541 30.283 1.00 77.06 178 PRO A CA 1
ATOM 1357 C C . PRO A 1 178 ? -14.239 -6.928 28.998 1.00 77.06 178 PRO A C 1
ATOM 1359 O O . PRO A 1 178 ? -14.114 -7.673 28.026 1.00 77.06 178 PRO A O 1
ATOM 1362 N N . PRO A 1 179 ? -13.884 -5.628 28.962 1.00 74.12 179 PRO A N 1
ATOM 1363 C CA . PRO A 1 179 ? -13.835 -4.659 30.068 1.00 74.12 179 PRO A CA 1
ATOM 1364 C C . PRO A 1 179 ? -15.165 -3.959 30.392 1.00 74.12 179 PRO A C 1
ATOM 1366 O O . PRO A 1 179 ? -15.265 -3.309 31.435 1.00 74.12 179 PRO A O 1
ATOM 1369 N N . MET A 1 180 ? -16.186 -4.072 29.537 1.00 77.88 180 MET A N 1
ATOM 1370 C CA . MET A 1 180 ? -17.457 -3.358 29.725 1.00 77.88 180 MET A CA 1
ATOM 1371 C C . MET A 1 180 ? -18.367 -4.017 30.766 1.00 77.88 180 MET A C 1
ATOM 1373 O O . MET A 1 180 ? -19.091 -3.321 31.468 1.00 77.88 180 MET A O 1
ATOM 1377 N N . GLY A 1 181 ? -18.325 -5.340 30.911 1.00 80.56 181 GLY A N 1
ATOM 1378 C CA . GLY A 1 181 ? -19.177 -6.077 31.839 1.00 80.56 181 GLY A CA 1
ATOM 1379 C C . GLY A 1 181 ? -18.444 -7.119 32.672 1.00 80.56 181 GLY A C 1
ATOM 1380 O O . GLY A 1 181 ? -17.224 -7.109 32.836 1.00 80.56 181 GLY A O 1
ATOM 1381 N N . LEU A 1 182 ? -19.229 -8.014 33.264 1.00 79.88 182 LEU A N 1
ATOM 1382 C CA . LEU A 1 182 ? -18.769 -9.020 34.219 1.00 79.88 182 LEU A CA 1
ATOM 1383 C C . LEU A 1 182 ? -19.080 -10.456 33.771 1.00 79.88 182 LEU A C 1
ATOM 1385 O O . LEU A 1 182 ? -19.048 -11.369 34.606 1.00 79.88 182 LEU A O 1
ATOM 1389 N N . LYS A 1 183 ? -19.377 -10.680 32.485 1.00 79.69 183 LYS A N 1
ATOM 1390 C CA . LYS A 1 183 ? -19.692 -12.008 31.939 1.00 79.69 183 LYS A CA 1
ATOM 1391 C C . LYS A 1 183 ? -18.602 -13.014 32.295 1.00 79.69 183 LYS A C 1
ATOM 1393 O O . LYS A 1 183 ? -17.432 -12.833 31.976 1.00 79.69 183 LYS A O 1
ATOM 1398 N N . GLY A 1 184 ? -18.999 -14.075 32.995 1.00 73.00 184 GLY A N 1
ATOM 1399 C CA . GLY A 1 184 ? -18.111 -15.166 33.411 1.00 73.00 184 GLY A CA 1
ATOM 1400 C C . GLY A 1 184 ? -17.199 -14.876 34.613 1.00 73.00 184 GLY A C 1
ATOM 1401 O O . GLY A 1 184 ? -16.598 -15.815 35.126 1.00 73.00 184 GLY A O 1
ATOM 1402 N N . VAL A 1 185 ? -17.120 -13.631 35.104 1.00 69.88 185 VAL A N 1
ATOM 1403 C CA . VAL A 1 185 ? -16.199 -13.231 36.193 1.00 69.88 185 VAL A CA 1
ATOM 1404 C C . VAL A 1 185 ? -16.947 -12.746 37.443 1.00 69.88 185 VAL A C 1
ATOM 1406 O O . VAL A 1 185 ? -16.518 -12.997 38.570 1.00 69.88 185 VAL A O 1
ATOM 1409 N N . GLY A 1 186 ? -18.085 -12.064 37.278 1.00 70.62 186 GLY A N 1
ATOM 1410 C CA . GLY A 1 186 ? -18.838 -11.461 38.379 1.00 70.62 186 GLY A CA 1
ATOM 1411 C C . GLY A 1 186 ? -20.117 -12.205 38.757 1.00 70.62 186 GLY A C 1
ATOM 1412 O O . GLY A 1 186 ? -20.761 -12.869 37.953 1.00 70.62 186 GLY A O 1
ATOM 1413 N N . LYS A 1 187 ? -20.525 -12.053 40.021 1.00 79.50 187 LYS A N 1
ATOM 1414 C CA . LYS A 1 187 ? -21.851 -12.479 40.518 1.00 79.50 187 LYS A CA 1
ATOM 1415 C C . LYS A 1 187 ? -22.831 -11.306 40.449 1.00 79.50 187 LYS A C 1
ATOM 1417 O O . LYS A 1 187 ? -22.395 -10.166 40.589 1.00 79.50 187 LYS A O 1
ATOM 1422 N N . ARG A 1 188 ? -24.147 -11.565 40.406 1.00 80.62 188 ARG A N 1
ATOM 1423 C CA . ARG A 1 188 ? -25.202 -10.521 40.405 1.00 80.62 188 ARG A CA 1
ATOM 1424 C C . ARG A 1 188 ? -25.004 -9.427 41.460 1.00 80.62 188 ARG A C 1
ATOM 1426 O O . ARG A 1 188 ? -25.177 -8.255 41.162 1.00 80.62 188 ARG A O 1
ATOM 1433 N N . LYS A 1 189 ? -24.541 -9.779 42.667 1.00 77.06 189 LYS A N 1
ATOM 1434 C CA . LYS A 1 189 ? -24.209 -8.803 43.727 1.00 77.06 189 LYS A CA 1
ATOM 1435 C C . LYS A 1 189 ? -23.153 -7.769 43.296 1.00 77.06 189 LYS A C 1
ATOM 1437 O O . LYS A 1 189 ? -23.280 -6.599 43.634 1.00 77.06 189 LYS A O 1
ATOM 1442 N N . HIS A 1 190 ? -22.134 -8.193 42.549 1.00 76.88 190 HIS A N 1
ATOM 1443 C CA . HIS A 1 190 ? -21.085 -7.313 42.027 1.00 76.88 190 HIS A CA 1
ATOM 1444 C C . HIS A 1 190 ? -21.606 -6.442 40.882 1.00 76.88 190 HIS A C 1
ATOM 1446 O O . HIS A 1 190 ? -21.282 -5.261 40.841 1.00 76.88 190 HIS A O 1
ATOM 1452 N N . ALA A 1 191 ? -22.459 -6.992 40.012 1.00 80.25 191 ALA A N 1
ATOM 1453 C CA . ALA A 1 191 ? -23.111 -6.230 38.947 1.00 80.25 191 ALA A CA 1
ATOM 1454 C C . ALA A 1 191 ? -24.009 -5.119 39.516 1.00 80.25 191 ALA A C 1
ATOM 1456 O O . ALA A 1 191 ? -23.887 -3.968 39.113 1.00 80.25 191 ALA A O 1
ATOM 1457 N N . VAL A 1 192 ? -24.824 -5.424 40.533 1.00 80.81 192 VAL A N 1
ATOM 1458 C CA . VAL A 1 192 ? -25.644 -4.423 41.240 1.00 80.81 192 VAL A CA 1
ATOM 1459 C C . VAL A 1 192 ? -24.767 -3.344 41.880 1.00 80.81 192 VAL A C 1
ATOM 1461 O O . VAL A 1 192 ? -25.053 -2.156 41.751 1.00 80.81 192 VAL A O 1
ATOM 1464 N N . LEU A 1 193 ? -23.673 -3.735 42.543 1.00 77.81 193 LEU A N 1
ATOM 1465 C CA . LEU A 1 193 ? -22.751 -2.778 43.156 1.00 77.81 193 LEU A CA 1
ATOM 1466 C C . LEU A 1 193 ? -22.081 -1.869 42.115 1.00 77.81 193 LEU A C 1
ATOM 1468 O O . LEU A 1 193 ? -21.907 -0.681 42.380 1.00 77.81 193 LEU A O 1
ATOM 1472 N N . LEU A 1 194 ? -21.725 -2.413 40.948 1.00 78.56 194 LEU A N 1
ATOM 1473 C CA . LEU A 1 194 ? -21.180 -1.644 39.833 1.00 78.56 194 LEU A CA 1
ATOM 1474 C C . LEU A 1 194 ? -22.214 -0.637 39.322 1.00 78.56 194 LEU A C 1
ATOM 1476 O O . LEU A 1 194 ? -21.911 0.551 39.282 1.00 78.56 194 LEU A O 1
ATOM 1480 N N . CYS A 1 195 ? -23.449 -1.080 39.058 1.00 80.75 195 CYS A N 1
ATOM 1481 C CA . CYS A 1 195 ? -24.557 -0.227 38.609 1.00 80.75 195 CYS A CA 1
ATOM 1482 C C . CYS A 1 195 ? -24.816 0.948 39.566 1.00 80.75 195 CYS A C 1
ATOM 1484 O O . CYS A 1 195 ? -25.012 2.078 39.132 1.00 80.75 195 CYS A O 1
ATOM 1486 N N . LEU A 1 196 ? -24.755 0.708 40.880 1.00 78.19 196 LEU A N 1
ATOM 1487 C CA . LEU A 1 196 ? -24.934 1.750 41.902 1.00 78.19 196 LEU A CA 1
ATOM 1488 C C . LEU A 1 196 ? -23.780 2.765 41.961 1.00 78.19 196 LEU A C 1
ATOM 1490 O O . LEU A 1 196 ? -23.950 3.864 42.499 1.00 78.19 196 LEU A O 1
ATOM 1494 N N . ARG A 1 197 ? -22.598 2.387 41.462 1.00 77.94 197 ARG A N 1
ATOM 1495 C CA . ARG A 1 197 ? -21.394 3.228 41.417 1.00 77.94 197 ARG A CA 1
ATOM 1496 C C . ARG A 1 197 ? -21.218 3.953 40.084 1.00 77.94 197 ARG A C 1
ATOM 1498 O O . ARG A 1 197 ? -20.364 4.832 40.021 1.00 77.94 197 ARG A O 1
ATOM 1505 N N . LEU A 1 198 ? -22.008 3.621 39.063 1.00 79.88 198 LEU A N 1
ATOM 1506 C CA . LEU A 1 198 ? -21.960 4.272 37.756 1.00 79.88 198 LEU A CA 1
ATOM 1507 C C . LEU A 1 198 ? -22.250 5.777 37.874 1.00 79.88 198 LEU A C 1
ATOM 1509 O O . LEU A 1 198 ? -23.212 6.212 38.521 1.00 79.88 198 LEU A O 1
ATOM 1513 N N . GLN A 1 199 ? -21.388 6.573 37.244 1.00 77.38 199 GLN A N 1
ATOM 1514 C CA . GLN A 1 199 ? -21.472 8.029 37.206 1.00 77.38 199 GLN A CA 1
ATOM 1515 C C . GLN A 1 199 ? -21.428 8.519 35.756 1.00 77.38 199 GLN A C 1
ATOM 1517 O O . GLN A 1 199 ? -20.651 8.002 34.963 1.00 77.38 199 GLN A O 1
ATOM 1522 N N . VAL A 1 200 ? -22.229 9.537 35.443 1.00 76.69 200 VAL A N 1
ATOM 1523 C CA . VAL A 1 200 ? -22.358 10.156 34.113 1.00 76.69 200 VAL A CA 1
ATOM 1524 C C . VAL A 1 200 ? -21.794 11.573 34.153 1.00 76.69 200 VAL A C 1
ATOM 1526 O O . VAL A 1 200 ? -21.947 12.276 35.164 1.00 76.69 200 VAL A O 1
ATOM 1529 N N . ASN A 1 201 ? -21.177 12.024 33.059 1.00 66.12 201 ASN A N 1
ATOM 1530 C CA . ASN A 1 201 ? -20.664 13.388 32.937 1.00 66.12 201 ASN A CA 1
ATOM 1531 C C . ASN A 1 201 ? -21.573 14.256 32.047 1.00 66.12 201 ASN A C 1
ATOM 1533 O O . ASN A 1 201 ? -21.537 14.175 30.826 1.00 66.12 201 ASN A O 1
ATOM 1537 N N . ARG A 1 202 ? -22.387 15.140 32.642 1.00 66.12 202 ARG A N 1
ATOM 1538 C CA . ARG A 1 202 ? -23.352 15.982 31.897 1.00 66.12 202 ARG A CA 1
ATOM 1539 C C . ARG A 1 202 ? -22.820 17.371 31.522 1.00 66.12 202 ARG A C 1
ATOM 1541 O O . ARG A 1 202 ? -23.480 18.374 31.775 1.00 66.12 202 ARG A O 1
ATOM 1548 N N . GLY A 1 203 ? -21.607 17.457 30.971 1.00 53.78 203 GLY A N 1
ATOM 1549 C CA . GLY A 1 203 ? -21.055 18.687 30.365 1.00 53.78 203 GLY A CA 1
ATOM 1550 C C . GLY A 1 203 ? -20.762 19.864 31.316 1.00 53.78 203 GLY A C 1
ATOM 1551 O O . GLY A 1 203 ? -20.181 20.858 30.900 1.00 53.78 203 GLY A O 1
ATOM 1552 N N . THR A 1 204 ? -21.105 19.758 32.603 1.00 57.41 204 THR A N 1
ATOM 1553 C CA . THR A 1 204 ? -20.856 20.778 33.644 1.00 57.41 204 THR A CA 1
ATOM 1554 C C . THR A 1 204 ? -19.594 20.499 34.471 1.00 57.41 204 THR A C 1
ATOM 1556 O O . THR A 1 204 ? -19.350 21.160 35.479 1.00 57.41 204 THR A O 1
ATOM 1559 N N . GLY A 1 205 ? -18.801 19.491 34.087 1.00 57.44 205 GLY A N 1
ATOM 1560 C CA . GLY A 1 205 ? -17.577 19.082 34.788 1.00 57.44 205 GLY A CA 1
ATOM 1561 C C . GLY A 1 205 ? -17.803 18.356 36.122 1.00 57.44 205 GLY A C 1
ATOM 1562 O O . GLY A 1 205 ? -16.839 18.028 36.809 1.00 57.44 205 GLY A O 1
ATOM 1563 N N . ARG A 1 206 ? -19.058 18.083 36.515 1.00 59.47 206 ARG A N 1
ATOM 1564 C CA . ARG A 1 206 ? -19.400 17.328 37.733 1.00 59.47 206 ARG A CA 1
ATOM 1565 C C . ARG A 1 206 ? -19.908 15.928 37.388 1.00 59.47 206 ARG A C 1
ATOM 1567 O O . ARG A 1 206 ? -20.911 15.794 36.690 1.00 59.47 206 ARG A O 1
ATOM 1574 N N . LYS A 1 207 ? -19.265 14.902 37.958 1.00 63.59 207 LYS A N 1
ATOM 1575 C CA . LYS A 1 207 ? -19.738 13.509 37.930 1.00 63.59 207 LYS A CA 1
ATOM 1576 C C . LYS A 1 207 ? -21.039 13.402 38.735 1.00 63.59 207 LYS A C 1
ATOM 1578 O O . LYS A 1 207 ? -21.059 13.739 39.919 1.00 63.59 207 LYS A O 1
ATOM 1583 N N . GLN A 1 208 ? -22.123 12.954 38.108 1.00 68.38 208 GLN A N 1
ATOM 1584 C CA . GLN A 1 208 ? -23.408 12.712 38.774 1.00 68.38 208 GLN A CA 1
ATOM 1585 C C . GLN A 1 208 ? -23.715 11.217 38.774 1.00 68.38 208 GLN A C 1
ATOM 1587 O O . GLN A 1 208 ? -23.325 10.511 37.851 1.00 68.38 208 GLN A O 1
ATOM 1592 N N . LYS A 1 209 ? -24.405 10.714 39.805 1.00 71.38 209 LYS A N 1
ATOM 1593 C CA . LYS A 1 209 ? -24.882 9.322 39.803 1.00 71.38 209 LYS A CA 1
ATOM 1594 C C . LYS A 1 209 ? -25.855 9.102 38.644 1.00 71.38 209 LYS A C 1
ATOM 1596 O O . LYS A 1 209 ? -26.633 10.005 38.333 1.00 71.38 209 LYS A O 1
ATOM 1601 N N . LEU A 1 210 ? -25.832 7.902 38.064 1.00 72.00 210 LEU A N 1
ATOM 1602 C CA . LEU A 1 210 ? -26.802 7.470 37.057 1.00 72.00 210 LEU A CA 1
ATOM 1603 C C . LEU A 1 210 ? -28.232 7.720 37.578 1.00 72.00 210 LEU A C 1
ATOM 1605 O O . LEU A 1 210 ? -28.636 7.170 38.608 1.00 72.00 210 LEU A O 1
ATOM 1609 N N . ARG A 1 211 ? -28.977 8.607 36.911 1.00 67.81 211 ARG A N 1
ATOM 1610 C CA . ARG A 1 211 ? -30.306 9.041 37.355 1.00 67.81 211 ARG A CA 1
ATOM 1611 C C . ARG A 1 211 ? -31.360 8.162 36.694 1.00 67.81 211 ARG A C 1
ATOM 1613 O O . ARG A 1 211 ? -31.517 8.214 35.483 1.00 67.81 211 ARG A O 1
ATOM 1620 N N . HIS A 1 212 ? -32.089 7.402 37.499 1.00 68.75 212 HIS A N 1
ATOM 1621 C CA . HIS A 1 212 ? -33.283 6.680 37.070 1.00 68.75 212 HIS A CA 1
ATOM 1622 C C . HIS A 1 212 ? -34.466 7.652 37.120 1.00 68.75 212 HIS A C 1
ATOM 1624 O O . HIS A 1 212 ? -34.816 8.138 38.198 1.00 68.75 212 HIS A O 1
ATOM 1630 N N . GLN A 1 213 ? -35.030 8.005 35.964 1.00 61.75 213 GLN A N 1
ATOM 1631 C CA . GLN A 1 213 ? -36.316 8.710 35.902 1.00 61.75 213 GLN A CA 1
ATOM 1632 C C . GLN A 1 213 ? -37.394 7.641 35.798 1.00 61.75 213 GLN A C 1
ATOM 1634 O O . GLN A 1 213 ? -37.306 6.785 34.929 1.00 61.75 213 GLN A O 1
ATOM 1639 N N . ASP A 1 214 ? -38.330 7.629 36.746 1.00 68.88 214 ASP A N 1
ATOM 1640 C CA . ASP A 1 214 ? -39.454 6.682 36.778 1.00 68.88 214 ASP A CA 1
ATOM 1641 C C . ASP A 1 214 ? -39.058 5.191 36.776 1.00 68.88 214 ASP A C 1
ATOM 1643 O O . ASP A 1 214 ? -39.843 4.320 36.422 1.00 68.88 214 ASP A O 1
ATOM 1647 N N . GLY A 1 215 ? -37.840 4.880 37.235 1.00 79.81 215 GLY A N 1
ATOM 1648 C CA . GLY A 1 215 ? -37.310 3.514 37.265 1.00 79.81 215 GLY A CA 1
ATOM 1649 C C . GLY A 1 215 ? -36.606 3.076 35.979 1.00 79.81 215 GLY A C 1
ATOM 1650 O O . GLY A 1 215 ? -36.115 1.953 35.939 1.00 79.81 215 GLY A O 1
ATOM 1651 N N . GLU A 1 216 ? -36.480 3.950 34.981 1.00 85.38 216 GLU A N 1
ATOM 1652 C CA . GLU A 1 216 ? -35.821 3.673 33.700 1.00 85.38 216 GLU A CA 1
ATOM 1653 C C . GLU A 1 216 ? -34.449 4.354 33.595 1.00 85.38 216 GLU A C 1
ATOM 1655 O O . GLU A 1 216 ? -34.200 5.413 34.184 1.00 85.38 216 GLU A O 1
ATOM 1660 N N . VAL A 1 217 ? -33.550 3.748 32.819 1.00 88.75 217 VAL A N 1
ATOM 1661 C CA . VAL A 1 217 ? -32.215 4.269 32.495 1.00 88.75 217 VAL A CA 1
ATOM 1662 C C . VAL A 1 217 ? -32.040 4.371 30.983 1.00 88.75 217 VAL A C 1
ATOM 1664 O O . VAL A 1 217 ? -32.515 3.512 30.248 1.00 88.75 217 VAL A O 1
ATOM 1667 N N . SER A 1 218 ? -31.363 5.424 30.514 1.00 90.00 218 SER A N 1
ATOM 1668 C CA . SER A 1 218 ? -31.163 5.661 29.079 1.00 90.00 218 SER A CA 1
ATOM 1669 C C . SER A 1 218 ? -29.900 4.980 28.548 1.00 90.00 218 SER A C 1
ATOM 1671 O O . SER A 1 218 ? -28.886 4.906 29.249 1.00 90.00 218 SER A O 1
ATOM 1673 N N . PHE A 1 219 ? -29.935 4.553 27.284 1.00 89.12 219 PHE A N 1
ATOM 1674 C CA . PHE A 1 219 ? -28.797 3.960 26.575 1.00 89.12 219 PHE A CA 1
ATOM 1675 C C . PHE A 1 219 ? -27.545 4.840 26.659 1.00 89.12 219 PHE A C 1
ATOM 1677 O O . PHE A 1 219 ? -26.474 4.378 27.051 1.00 89.12 219 PHE A O 1
ATOM 1684 N N . ALA A 1 220 ? -27.684 6.130 26.339 1.00 87.06 220 ALA A N 1
ATOM 1685 C CA . ALA A 1 220 ? -26.563 7.065 26.299 1.00 87.06 220 ALA A CA 1
ATOM 1686 C C . ALA A 1 220 ? -25.926 7.277 27.682 1.00 87.06 220 ALA A C 1
ATOM 1688 O O . ALA A 1 220 ? -24.701 7.274 27.793 1.00 87.06 220 ALA A O 1
ATOM 1689 N N . ASP A 1 221 ? -26.744 7.420 28.734 1.00 87.25 221 ASP A N 1
ATOM 1690 C CA . ASP A 1 221 ? -26.241 7.599 30.100 1.00 87.25 221 ASP A CA 1
ATOM 1691 C C . ASP A 1 221 ? -25.526 6.325 30.597 1.00 87.25 221 ASP A C 1
ATOM 1693 O O . ASP A 1 221 ? -24.475 6.414 31.231 1.00 87.25 221 ASP A O 1
ATOM 1697 N N . VAL A 1 222 ? -26.073 5.133 30.317 1.00 89.00 222 VAL A N 1
ATOM 1698 C CA . VAL A 1 222 ? -25.465 3.858 30.739 1.00 89.00 222 VAL A CA 1
ATOM 1699 C C . VAL A 1 222 ? -24.154 3.604 30.002 1.00 89.00 222 VAL A C 1
ATOM 1701 O O . VAL A 1 222 ? -23.155 3.269 30.637 1.00 89.00 222 VAL A O 1
ATOM 1704 N N . MET A 1 223 ? -24.141 3.793 28.684 1.00 87.62 223 MET A N 1
ATOM 1705 C CA . MET A 1 223 ? -22.960 3.579 27.854 1.00 87.62 223 MET A CA 1
ATOM 1706 C C . MET A 1 223 ? -21.812 4.509 28.268 1.00 87.62 223 MET A C 1
ATOM 1708 O O . MET A 1 223 ? -20.706 4.031 28.514 1.00 87.62 223 MET A O 1
ATOM 1712 N N . ASP A 1 224 ? -22.083 5.809 28.444 1.00 85.56 224 ASP A N 1
ATOM 1713 C CA . ASP A 1 224 ? -21.093 6.773 28.947 1.00 85.56 224 ASP A CA 1
ATOM 1714 C C . ASP A 1 224 ? -20.584 6.376 30.340 1.00 85.56 224 ASP A C 1
ATOM 1716 O O . ASP A 1 224 ? -19.379 6.361 30.596 1.00 85.56 224 ASP A O 1
ATOM 1720 N N . ALA A 1 225 ? -21.480 5.979 31.248 1.00 85.62 225 ALA A N 1
ATOM 1721 C CA . ALA A 1 225 ? -21.076 5.591 32.593 1.00 85.62 225 ALA A CA 1
ATOM 1722 C C . ALA A 1 225 ? -20.210 4.323 32.622 1.00 85.62 225 ALA A C 1
ATOM 1724 O O . ALA A 1 225 ? -19.273 4.249 33.417 1.00 85.62 225 ALA A O 1
ATOM 1725 N N . MET A 1 226 ? -20.508 3.329 31.782 1.00 83.50 226 MET A N 1
ATOM 1726 C CA . MET A 1 226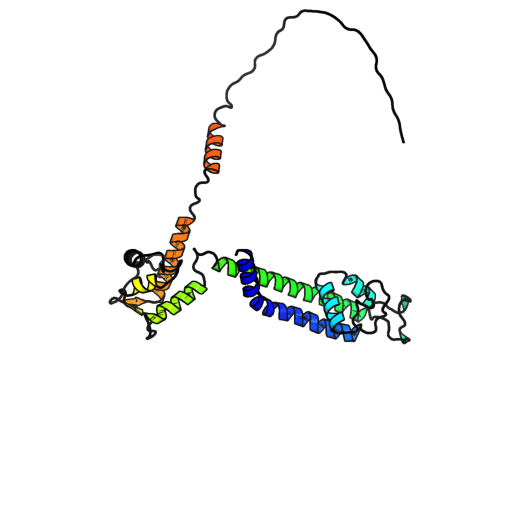 ? -19.748 2.076 31.710 1.00 83.50 226 MET A CA 1
ATOM 1727 C C . MET A 1 226 ? -18.368 2.287 31.089 1.00 83.50 226 MET A C 1
ATOM 1729 O O . MET A 1 226 ? -17.384 1.767 31.613 1.00 83.50 226 MET A O 1
ATOM 1733 N N . VAL A 1 227 ? -18.280 3.110 30.042 1.00 83.00 227 VAL A N 1
ATOM 1734 C CA . VAL A 1 227 ? -17.005 3.520 29.441 1.00 83.00 227 VAL A CA 1
ATOM 1735 C C . VAL A 1 227 ? -16.162 4.306 30.451 1.00 83.00 227 VAL A C 1
ATOM 1737 O O . VAL A 1 227 ? -14.995 4.002 30.668 1.00 83.00 227 VAL A O 1
ATOM 1740 N N . ASN A 1 228 ? -16.749 5.268 31.162 1.00 81.00 228 ASN A N 1
ATOM 1741 C CA . ASN A 1 228 ? -16.025 6.017 32.193 1.00 81.00 228 ASN A CA 1
ATOM 1742 C C . ASN A 1 228 ? -15.587 5.132 33.375 1.00 81.00 228 ASN A C 1
ATOM 1744 O O . ASN A 1 228 ? -14.528 5.358 33.967 1.00 81.00 228 ASN A O 1
ATOM 1748 N N . ALA A 1 229 ? -16.382 4.121 33.735 1.00 78.00 229 ALA A N 1
ATOM 1749 C CA . ALA A 1 229 ? -16.053 3.194 34.813 1.00 78.00 229 ALA A CA 1
ATOM 1750 C C . ALA A 1 229 ? -14.892 2.253 34.458 1.00 78.00 229 ALA A C 1
ATOM 1752 O O . ALA A 1 229 ? -14.096 1.928 35.342 1.00 78.00 229 ALA A O 1
ATOM 1753 N N . SER A 1 230 ? -14.764 1.835 33.195 1.00 72.69 230 SER A N 1
ATOM 1754 C CA . SER A 1 230 ? -13.619 1.035 32.747 1.00 72.69 230 SER A CA 1
ATOM 1755 C C . SER A 1 230 ? -12.334 1.868 32.713 1.00 72.69 230 SER A C 1
ATOM 1757 O O . SER A 1 230 ? -11.331 1.426 33.269 1.00 72.69 230 SER A O 1
ATOM 1759 N N . PHE A 1 231 ? -12.366 3.112 32.215 1.00 64.75 231 PHE A N 1
ATOM 1760 C CA . PHE A 1 231 ? -11.203 4.015 32.252 1.00 64.75 231 PHE A CA 1
ATOM 1761 C C . PHE A 1 231 ? -10.712 4.308 33.679 1.00 64.75 231 PHE A C 1
ATOM 1763 O O . PHE A 1 231 ? -9.510 4.287 33.934 1.00 64.75 231 PHE A O 1
ATOM 1770 N N . ALA A 1 232 ? -11.623 4.508 34.637 1.00 61.94 232 ALA A N 1
ATOM 1771 C CA . ALA A 1 232 ? -11.253 4.721 36.040 1.00 61.94 232 ALA A CA 1
ATOM 1772 C C . ALA A 1 232 ? -10.586 3.488 36.680 1.00 61.94 232 ALA A C 1
ATOM 1774 O O . ALA A 1 232 ? -9.783 3.617 37.605 1.00 61.94 232 ALA A O 1
ATOM 1775 N N . LYS A 1 233 ? -10.908 2.281 36.196 1.00 60.97 233 LYS A N 1
ATOM 1776 C CA . LYS A 1 233 ? -10.242 1.045 36.620 1.00 60.97 233 LYS A CA 1
ATOM 1777 C C . LYS A 1 233 ? -8.804 0.984 36.091 1.00 60.97 233 LYS A C 1
ATOM 1779 O O . LYS A 1 233 ? -7.935 0.532 36.828 1.00 60.97 233 LYS A O 1
ATOM 1784 N N . VAL A 1 234 ? -8.567 1.491 34.876 1.00 51.50 234 VAL A N 1
ATOM 1785 C CA . VAL A 1 234 ? -7.238 1.592 34.246 1.00 51.50 234 VAL A CA 1
ATOM 1786 C C . VAL A 1 234 ? -6.348 2.626 34.929 1.00 51.50 234 VAL A C 1
ATOM 1788 O O . VAL A 1 234 ? -5.183 2.340 35.177 1.00 51.50 234 VAL A O 1
ATOM 1791 N N . GLU A 1 235 ? -6.877 3.798 35.295 1.00 46.34 235 GLU A N 1
ATOM 1792 C CA . GLU A 1 235 ? -6.114 4.797 36.067 1.00 46.34 235 GLU A CA 1
ATOM 1793 C C . GLU A 1 235 ? -5.611 4.230 37.404 1.00 46.34 235 GLU A C 1
ATOM 1795 O O . GLU A 1 235 ? -4.507 4.551 37.835 1.00 46.34 235 GLU A O 1
ATOM 1800 N N . PHE A 1 236 ? -6.391 3.349 38.039 1.00 41.22 236 PHE A N 1
ATOM 1801 C CA . PHE A 1 236 ? -6.025 2.713 39.305 1.00 41.22 236 PHE A CA 1
ATOM 1802 C C . PHE A 1 236 ? -5.005 1.572 39.144 1.00 41.22 236 PHE A C 1
ATOM 1804 O O . PHE A 1 236 ? -4.178 1.371 40.027 1.00 41.22 236 PHE A O 1
ATOM 1811 N N . SER A 1 237 ? -5.023 0.829 38.030 1.00 39.09 237 SER A N 1
ATOM 1812 C CA . SER A 1 237 ? -4.016 -0.205 37.735 1.00 39.09 237 SER A CA 1
ATOM 1813 C C . SER A 1 237 ? -2.721 0.343 37.120 1.00 39.09 237 SER A C 1
ATOM 1815 O O . SER A 1 237 ? -1.763 -0.411 36.964 1.00 39.09 237 SER A O 1
ATOM 1817 N N . MET A 1 238 ? -2.669 1.641 36.799 1.00 35.84 238 MET A N 1
ATOM 1818 C CA . MET A 1 238 ? -1.475 2.337 36.307 1.00 35.84 238 MET A CA 1
ATOM 1819 C C . MET A 1 238 ? -0.603 2.948 37.411 1.00 35.84 238 MET A C 1
ATOM 1821 O O . MET A 1 238 ? 0.425 3.547 37.086 1.00 35.84 238 MET A O 1
ATOM 1825 N N . GLU A 1 239 ? -0.954 2.798 38.696 1.00 36.78 239 GLU A N 1
ATOM 1826 C CA . GLU A 1 239 ? 0.039 3.029 39.747 1.00 36.78 239 GLU A CA 1
ATOM 1827 C C . GLU A 1 239 ? 1.177 2.022 39.532 1.00 36.78 239 GLU A C 1
ATOM 1829 O O . GLU A 1 239 ? 0.922 0.815 39.532 1.00 36.78 239 GLU A O 1
ATOM 1834 N N . PRO A 1 240 ? 2.420 2.478 39.280 1.00 37.59 240 PRO A N 1
ATOM 1835 C CA . PRO A 1 240 ? 3.516 1.556 39.064 1.00 37.59 240 PRO A CA 1
ATOM 1836 C C . PRO A 1 240 ? 3.643 0.708 40.325 1.00 37.59 240 PRO A C 1
ATOM 1838 O O . PRO A 1 240 ? 3.837 1.254 41.414 1.00 37.59 240 PRO A O 1
ATOM 1841 N N . GLU A 1 241 ? 3.545 -0.620 40.187 1.00 40.53 241 GLU A N 1
ATOM 1842 C CA . GLU A 1 241 ? 4.119 -1.512 41.189 1.00 40.53 241 GLU A CA 1
ATOM 1843 C C . GLU A 1 241 ? 5.530 -0.989 41.439 1.00 40.53 241 GLU A C 1
ATOM 1845 O O . GLU A 1 241 ? 6.344 -0.916 40.515 1.00 40.53 241 GLU A O 1
ATOM 1850 N N . ALA A 1 242 ? 5.776 -0.502 42.655 1.00 49.88 242 ALA A N 1
ATOM 1851 C CA . ALA A 1 242 ? 7.060 0.053 43.018 1.00 49.88 242 ALA A CA 1
ATOM 1852 C C . ALA A 1 242 ? 8.103 -1.042 42.799 1.00 49.88 242 ALA A C 1
ATOM 1854 O O . ALA A 1 242 ? 8.170 -1.992 43.578 1.00 49.88 242 ALA A O 1
ATOM 1855 N N . ASP A 1 243 ? 8.871 -0.910 41.716 1.00 52.66 243 ASP A N 1
ATOM 1856 C CA . ASP A 1 243 ? 9.911 -1.852 41.339 1.00 52.66 243 ASP A CA 1
ATOM 1857 C C . ASP A 1 243 ? 10.808 -2.069 42.572 1.00 52.66 243 ASP A C 1
ATOM 1859 O O . ASP A 1 243 ? 11.438 -1.112 43.053 1.00 52.66 243 ASP A O 1
ATOM 1863 N N . PRO A 1 244 ? 10.843 -3.285 43.153 1.00 56.28 244 PRO A N 1
ATOM 1864 C CA . PRO A 1 244 ? 11.628 -3.553 44.353 1.00 56.28 244 PRO A CA 1
ATOM 1865 C C . PRO A 1 244 ? 13.098 -3.185 44.143 1.00 56.28 244 PRO A C 1
ATOM 1867 O O . PRO A 1 244 ? 13.784 -2.793 45.089 1.00 56.28 244 PRO A O 1
ATOM 1870 N N . LEU A 1 245 ? 13.564 -3.253 42.889 1.00 53.53 245 LEU A N 1
ATOM 1871 C CA . LEU A 1 245 ? 14.905 -2.870 42.488 1.00 53.53 245 LEU A CA 1
ATOM 1872 C C . LEU A 1 245 ? 15.109 -1.350 42.544 1.00 53.53 245 LEU A C 1
ATOM 1874 O O . LEU A 1 245 ? 16.143 -0.905 43.032 1.00 53.53 245 LEU A O 1
ATOM 1878 N N . ALA A 1 246 ? 14.129 -0.543 42.128 1.00 54.16 246 ALA A N 1
ATOM 1879 C CA . ALA A 1 246 ? 14.211 0.918 42.199 1.00 54.16 246 ALA A CA 1
ATOM 1880 C C . ALA A 1 246 ? 14.228 1.418 43.654 1.00 54.16 246 ALA A C 1
ATOM 1882 O O . ALA A 1 246 ? 15.020 2.299 43.995 1.00 54.16 246 ALA A O 1
ATOM 1883 N N . ASN A 1 247 ? 13.438 0.798 44.538 1.00 57.62 247 ASN A N 1
ATOM 1884 C CA . ASN A 1 247 ? 13.473 1.089 45.975 1.00 57.62 247 ASN A CA 1
ATOM 1885 C C . ASN A 1 247 ? 14.769 0.602 46.639 1.00 57.62 247 ASN A C 1
ATOM 1887 O O . ASN A 1 247 ? 15.313 1.300 47.496 1.00 57.62 247 ASN A O 1
ATOM 1891 N N . ALA A 1 248 ? 15.313 -0.546 46.220 1.00 56.16 248 ALA A N 1
ATOM 1892 C CA . ALA A 1 248 ? 16.618 -1.015 46.682 1.00 56.16 248 ALA A CA 1
ATOM 1893 C C . ALA A 1 248 ? 17.750 -0.082 46.220 1.00 56.16 248 ALA A C 1
ATOM 1895 O O . ALA A 1 248 ? 18.625 0.256 47.014 1.00 56.16 248 ALA A O 1
ATOM 1896 N N . VAL A 1 249 ? 17.709 0.404 44.977 1.00 59.75 249 VAL A N 1
ATOM 1897 C CA . VAL A 1 249 ? 18.682 1.365 44.434 1.00 59.75 249 VAL A CA 1
ATOM 1898 C C . VAL A 1 249 ? 18.565 2.723 45.133 1.00 59.75 249 VAL A C 1
ATOM 1900 O O . VAL A 1 249 ? 19.587 3.308 45.485 1.00 59.75 249 VAL A O 1
ATOM 1903 N N . ALA A 1 250 ? 17.353 3.202 45.428 1.00 59.91 250 ALA A N 1
ATOM 1904 C CA . ALA A 1 250 ? 17.137 4.425 46.206 1.00 59.91 250 ALA A CA 1
ATOM 1905 C C . ALA A 1 250 ? 17.598 4.285 47.675 1.00 59.91 250 ALA A C 1
ATOM 1907 O O . ALA A 1 250 ? 18.197 5.206 48.243 1.00 59.91 250 ALA A O 1
ATOM 1908 N N . ALA A 1 251 ? 17.395 3.115 48.291 1.00 56.16 251 ALA A N 1
ATOM 1909 C CA . ALA A 1 251 ? 17.920 2.794 49.618 1.00 56.16 251 ALA A CA 1
ATOM 1910 C C . ALA A 1 251 ? 19.461 2.722 49.625 1.00 56.16 251 ALA A C 1
ATOM 1912 O O . ALA A 1 251 ? 20.102 3.251 50.533 1.00 56.16 251 ALA A O 1
ATOM 1913 N N . PHE A 1 252 ? 20.077 2.161 48.581 1.00 52.41 252 PHE A N 1
ATOM 1914 C CA . PHE A 1 252 ? 21.534 2.163 48.415 1.00 52.41 252 PHE A CA 1
ATOM 1915 C C . PHE A 1 252 ? 22.093 3.569 48.160 1.00 52.41 252 PHE A C 1
ATOM 1917 O O . PHE A 1 252 ? 23.116 3.935 48.739 1.00 52.41 252 PHE A O 1
ATOM 1924 N N . ALA A 1 253 ? 21.409 4.389 47.360 1.00 55.59 253 ALA A N 1
ATOM 1925 C CA . ALA A 1 253 ? 21.810 5.768 47.084 1.00 55.59 253 ALA A CA 1
ATOM 1926 C C . ALA A 1 253 ? 21.730 6.660 48.336 1.00 55.59 253 ALA A C 1
ATOM 1928 O O . ALA A 1 253 ? 22.598 7.507 48.554 1.00 55.59 253 ALA A O 1
ATOM 1929 N N . SER A 1 254 ? 20.738 6.439 49.205 1.00 52.91 254 SER A N 1
ATOM 1930 C CA . SER A 1 254 ? 20.631 7.150 50.488 1.00 52.91 254 SER A CA 1
ATOM 1931 C C . SER A 1 254 ? 21.621 6.645 51.550 1.00 52.91 254 SER A C 1
ATOM 1933 O O . SER A 1 254 ? 22.052 7.430 52.397 1.00 52.91 254 SER A O 1
ATOM 1935 N N . ALA A 1 255 ? 22.057 5.381 51.478 1.00 53.03 255 ALA A N 1
ATOM 1936 C CA . ALA A 1 255 ? 23.109 4.829 52.337 1.00 53.03 255 ALA A CA 1
ATOM 1937 C C . ALA A 1 255 ? 24.529 5.256 51.908 1.00 53.03 255 ALA A C 1
ATOM 1939 O O . ALA A 1 255 ? 25.393 5.480 52.759 1.00 53.03 255 ALA A O 1
ATOM 1940 N N . GLY A 1 256 ? 24.769 5.432 50.603 1.00 48.22 256 GLY A N 1
ATOM 1941 C CA . GLY A 1 256 ? 26.074 5.802 50.042 1.00 48.22 256 GLY A CA 1
ATOM 1942 C C . GLY A 1 256 ? 26.552 7.219 50.376 1.00 48.22 256 GLY A C 1
ATOM 1943 O O . GLY A 1 256 ? 27.745 7.501 50.284 1.00 48.22 256 GLY A O 1
ATOM 1944 N N . ASN A 1 257 ? 25.659 8.104 50.828 1.00 47.44 257 ASN A N 1
ATOM 1945 C CA . ASN A 1 257 ? 25.986 9.509 51.085 1.00 47.44 257 ASN A CA 1
ATOM 1946 C C . ASN A 1 257 ? 26.390 9.815 52.544 1.00 47.44 257 ASN A C 1
ATOM 1948 O O . ASN A 1 257 ? 26.529 10.977 52.918 1.00 47.44 257 ASN A O 1
ATOM 1952 N N . ARG A 1 258 ? 26.585 8.788 53.391 1.00 46.25 258 ARG A N 1
ATOM 1953 C CA . ARG A 1 258 ? 27.001 8.956 54.801 1.00 46.25 258 ARG A CA 1
ATOM 1954 C C . ARG A 1 258 ? 28.469 8.641 55.105 1.00 46.25 258 ARG A C 1
ATOM 1956 O O . ARG A 1 258 ? 28.860 8.775 56.258 1.00 46.25 258 ARG A O 1
ATOM 1963 N N . SER A 1 259 ? 29.298 8.283 54.119 1.00 43.34 259 SER A N 1
ATOM 1964 C CA . SER A 1 259 ? 30.673 7.823 54.402 1.00 43.34 259 SER A CA 1
ATOM 1965 C C . SER A 1 259 ? 31.800 8.553 53.657 1.00 43.34 259 SER A C 1
ATOM 1967 O O . SER A 1 259 ? 32.906 8.028 53.568 1.00 43.34 259 SER A O 1
ATOM 1969 N N . ALA A 1 260 ? 31.561 9.776 53.170 1.00 40.25 260 ALA A N 1
ATOM 1970 C CA . ALA A 1 260 ? 32.575 10.616 52.512 1.00 40.25 260 ALA A CA 1
ATOM 1971 C C . ALA A 1 260 ? 33.014 11.829 53.360 1.00 40.25 260 ALA A C 1
ATOM 1973 O O . ALA A 1 260 ? 33.324 12.892 52.830 1.00 40.25 260 ALA A O 1
ATOM 1974 N N . ALA A 1 261 ? 33.039 11.689 54.688 1.00 42.47 261 ALA A N 1
ATOM 1975 C CA . ALA A 1 261 ? 33.508 12.742 55.587 1.00 42.47 261 ALA A CA 1
ATOM 1976 C C . ALA A 1 261 ? 34.266 12.162 56.789 1.00 42.47 261 ALA A C 1
ATOM 1978 O O . ALA A 1 261 ? 33.760 12.203 57.902 1.00 42.47 261 ALA A O 1
ATOM 1979 N N . ALA A 1 262 ? 35.460 11.603 56.558 1.00 40.31 262 ALA A N 1
ATOM 1980 C CA . ALA A 1 262 ? 36.591 11.618 57.499 1.00 40.31 262 ALA A CA 1
ATOM 1981 C C . ALA A 1 262 ? 37.704 10.666 57.034 1.00 40.31 262 ALA A C 1
ATOM 1983 O O . ALA A 1 262 ? 37.671 9.486 57.358 1.00 40.31 262 ALA A O 1
ATOM 1984 N N . TYR A 1 263 ? 38.740 11.186 56.370 1.00 31.39 263 TYR A N 1
ATOM 1985 C CA . TYR A 1 263 ? 40.109 10.873 56.792 1.00 31.39 263 TYR A CA 1
ATOM 1986 C C . TYR A 1 263 ? 41.094 11.903 56.231 1.00 31.39 263 TYR A C 1
ATOM 1988 O O . TYR A 1 263 ? 41.299 12.013 55.025 1.00 31.39 263 TYR A O 1
ATOM 1996 N N . LYS A 1 264 ? 41.671 12.695 57.138 1.00 36.56 264 LYS A N 1
ATOM 1997 C CA . LYS A 1 264 ? 42.794 13.601 56.888 1.00 36.56 264 LYS A CA 1
ATOM 1998 C C . LYS A 1 264 ? 44.086 12.782 56.835 1.00 36.56 264 LYS A C 1
ATOM 2000 O O . LYS A 1 264 ? 44.340 11.991 57.739 1.00 36.56 264 LYS A O 1
ATOM 2005 N N . SER A 1 265 ? 44.921 13.034 55.834 1.00 32.72 265 SER A N 1
ATOM 2006 C CA . SER A 1 265 ? 46.329 12.621 55.810 1.00 32.72 265 SER A CA 1
ATOM 2007 C C . SER A 1 265 ? 47.138 13.349 56.893 1.00 32.72 265 SER A C 1
ATOM 2009 O O . SER A 1 265 ? 46.880 14.530 57.148 1.00 32.72 265 SER A O 1
ATOM 2011 N N . PRO A 1 266 ? 48.172 12.702 57.459 1.00 36.06 266 PRO A N 1
ATOM 2012 C CA . PRO A 1 266 ? 49.386 13.437 57.797 1.00 36.06 266 PRO A CA 1
ATOM 2013 C C . PRO A 1 266 ? 50.700 12.754 57.370 1.00 36.06 266 PRO A C 1
ATOM 2015 O O . PRO A 1 266 ? 50.774 11.577 57.033 1.00 36.06 266 PRO A O 1
ATOM 2018 N N . THR A 1 267 ? 51.713 13.612 57.369 1.00 33.19 267 THR A N 1
ATOM 2019 C CA . THR A 1 267 ? 53.045 13.633 56.755 1.00 33.19 267 THR A CA 1
ATOM 2020 C C . THR A 1 267 ? 54.099 12.658 57.331 1.00 33.19 267 THR A C 1
ATOM 2022 O O . THR A 1 267 ? 53.983 12.171 58.448 1.00 33.19 267 THR A O 1
ATOM 2025 N N . MET A 1 268 ? 55.146 12.449 56.518 1.00 31.59 268 MET A N 1
ATOM 2026 C CA . MET A 1 268 ? 56.392 11.653 56.611 1.00 31.59 268 MET A CA 1
ATOM 2027 C C . MET A 1 268 ? 57.192 11.645 57.934 1.00 31.59 268 MET A C 1
ATOM 2029 O O . MET A 1 268 ? 57.287 12.681 58.585 1.00 31.59 268 MET A O 1
ATOM 2033 N N . ALA A 1 269 ? 57.945 10.550 58.180 1.00 31.33 269 ALA A N 1
ATOM 2034 C CA . ALA A 1 269 ? 59.424 10.522 58.358 1.00 31.33 269 ALA A CA 1
ATOM 2035 C C . ALA A 1 269 ? 59.983 9.090 58.654 1.00 31.33 269 ALA A C 1
ATOM 2037 O O . ALA A 1 269 ? 59.203 8.219 59.027 1.00 31.33 269 ALA A O 1
ATOM 2038 N N . PRO A 1 270 ? 61.300 8.819 58.455 1.00 47.03 270 PRO A N 1
ATOM 2039 C CA . PRO A 1 270 ? 61.840 7.524 57.994 1.00 47.03 270 PRO A CA 1
ATOM 2040 C C . PRO A 1 270 ? 62.710 6.754 59.015 1.00 47.03 270 PRO A C 1
ATOM 2042 O O . PRO A 1 270 ? 63.235 7.354 59.945 1.00 47.03 270 PRO A O 1
ATOM 2045 N N . THR A 1 271 ? 63.002 5.470 58.750 1.00 34.22 271 THR A N 1
ATOM 2046 C CA . THR A 1 271 ? 64.205 4.760 59.247 1.00 34.22 271 THR A CA 1
ATOM 2047 C C . THR A 1 271 ? 64.611 3.594 58.334 1.00 34.22 271 THR A C 1
ATOM 2049 O O . THR A 1 271 ? 63.805 3.036 57.595 1.00 34.22 271 THR A O 1
ATOM 2052 N N . ALA A 1 272 ? 65.912 3.300 58.344 1.00 32.50 272 ALA A N 1
ATOM 2053 C CA . ALA A 1 272 ? 66.689 2.607 57.321 1.00 32.50 272 ALA A CA 1
ATOM 2054 C C . ALA A 1 272 ? 67.147 1.183 57.721 1.00 32.50 272 ALA A C 1
ATOM 2056 O O . ALA A 1 272 ? 66.899 0.739 58.840 1.00 32.50 272 ALA A O 1
ATOM 2057 N N . SER A 1 273 ? 67.948 0.575 56.824 1.00 34.44 273 SER A N 1
ATOM 2058 C CA . SER A 1 273 ? 68.787 -0.648 56.934 1.00 34.44 273 SER A CA 1
ATOM 2059 C C . SER A 1 273 ? 68.151 -1.940 56.372 1.00 34.44 273 SER A C 1
ATOM 2061 O O . SER A 1 273 ? 66.975 -2.182 56.584 1.00 34.44 273 SER A O 1
ATOM 2063 N N . SER A 1 274 ? 68.828 -2.847 55.653 1.00 36.41 274 SER A N 1
ATOM 2064 C CA . SER A 1 274 ? 70.194 -2.923 55.102 1.00 36.41 274 SER A CA 1
ATOM 2065 C C . SER A 1 274 ? 70.343 -4.246 54.306 1.00 36.41 274 SER A C 1
ATOM 2067 O O . SER A 1 274 ? 69.959 -5.275 54.845 1.00 36.41 274 SER A O 1
ATOM 2069 N N . CYS A 1 275 ? 71.011 -4.201 53.133 1.00 34.31 275 CYS A N 1
ATOM 2070 C CA . CYS A 1 275 ? 71.895 -5.227 52.506 1.00 34.31 275 CYS A CA 1
ATOM 2071 C C . CYS A 1 275 ? 71.316 -6.634 52.167 1.00 34.31 275 CYS A C 1
ATOM 2073 O O . CYS A 1 275 ? 70.600 -7.218 52.957 1.00 34.31 275 CYS A O 1
ATOM 2075 N N . ARG A 1 276 ? 71.639 -7.336 51.063 1.00 39.53 276 ARG A N 1
ATOM 2076 C CA . ARG A 1 276 ? 72.844 -7.420 50.197 1.00 39.53 276 ARG A CA 1
ATOM 2077 C C . ARG A 1 276 ? 72.510 -8.296 48.929 1.00 39.53 276 ARG A C 1
ATOM 2079 O O . ARG A 1 276 ? 71.331 -8.556 48.729 1.00 39.53 276 ARG A O 1
ATOM 2086 N N . PRO A 1 277 ? 73.443 -8.713 48.033 1.00 44.41 277 PRO A N 1
ATOM 2087 C CA . PRO A 1 277 ? 73.451 -8.307 46.620 1.00 44.41 277 PRO A CA 1
ATOM 2088 C C . PRO A 1 277 ? 73.317 -9.443 45.566 1.00 44.41 277 PRO A C 1
ATOM 2090 O O . PRO A 1 277 ? 73.278 -10.626 45.883 1.00 44.41 277 PRO A O 1
ATOM 2093 N N . SER A 1 278 ? 73.292 -9.001 44.301 1.00 37.34 278 SER A N 1
ATOM 2094 C CA . SER A 1 278 ? 73.220 -9.663 42.977 1.00 37.34 278 SER A CA 1
ATOM 2095 C C . SER A 1 278 ? 74.287 -10.756 42.681 1.00 37.34 278 SER A C 1
ATOM 2097 O O . SER A 1 278 ? 75.199 -10.916 43.492 1.00 37.34 278 SER A O 1
ATOM 2099 N N . PRO A 1 279 ? 74.265 -11.464 41.512 1.00 47.53 279 PRO A N 1
ATOM 2100 C CA . PRO A 1 279 ? 74.711 -10.856 40.238 1.00 47.53 279 PRO A CA 1
ATOM 2101 C C . PRO A 1 279 ? 74.085 -11.363 38.908 1.00 47.53 279 PRO A C 1
ATOM 2103 O O . PRO A 1 279 ? 73.615 -12.484 38.787 1.00 47.53 279 PRO A O 1
ATOM 2106 N N . SER A 1 280 ? 74.202 -10.481 37.900 1.00 36.97 280 SER A N 1
ATOM 2107 C CA . SER A 1 280 ? 74.381 -10.684 36.442 1.00 36.97 280 SER A CA 1
ATOM 2108 C C . SER A 1 280 ? 73.494 -11.693 35.680 1.00 36.97 280 SER A C 1
ATOM 2110 O O . SER A 1 280 ? 73.515 -12.883 35.944 1.00 36.97 280 SER A O 1
ATOM 2112 N N . SER A 1 281 ? 72.874 -11.325 34.555 1.00 40.62 281 SER A N 1
ATOM 2113 C CA . SER A 1 281 ? 73.616 -10.874 33.372 1.00 40.62 281 SER A CA 1
ATOM 2114 C C . SER A 1 281 ? 72.698 -10.351 32.243 1.00 40.62 281 SER A C 1
ATOM 2116 O O . SER A 1 281 ? 71.666 -10.931 31.943 1.00 40.62 281 SER A O 1
ATOM 2118 N N . ARG A 1 282 ? 73.146 -9.242 31.629 1.00 40.19 282 ARG A N 1
ATOM 2119 C CA . ARG A 1 282 ? 73.195 -8.945 30.178 1.00 40.19 282 ARG A CA 1
ATOM 2120 C C . ARG A 1 282 ? 71.885 -8.875 29.340 1.00 40.19 282 ARG A C 1
ATOM 2122 O O . ARG A 1 282 ? 71.305 -9.875 28.950 1.00 40.19 282 ARG A O 1
ATOM 2129 N N . ARG A 1 283 ? 71.536 -7.630 28.960 1.00 38.81 283 ARG A N 1
ATOM 2130 C CA . ARG A 1 283 ? 70.876 -7.208 27.689 1.00 38.81 283 ARG A CA 1
ATOM 2131 C C . ARG A 1 283 ? 71.796 -7.511 26.461 1.00 38.81 283 ARG A C 1
ATOM 2133 O O . ARG A 1 283 ? 72.889 -8.011 26.729 1.00 38.81 283 ARG A O 1
ATOM 2140 N N . PRO A 1 284 ? 71.541 -7.090 25.191 1.00 50.28 284 PRO A N 1
ATOM 2141 C CA . PRO A 1 284 ? 70.414 -6.343 24.580 1.00 50.28 284 PRO A CA 1
ATOM 2142 C C . PRO A 1 284 ? 69.962 -6.854 23.184 1.00 50.28 284 PRO A C 1
ATOM 2144 O O . PRO A 1 284 ? 70.550 -7.793 22.672 1.00 50.28 284 PRO A O 1
ATOM 2147 N N . SER A 1 285 ? 68.947 -6.157 22.627 1.00 39.69 285 SER A N 1
ATOM 2148 C CA . SER A 1 285 ? 68.736 -5.746 21.211 1.00 39.69 285 SER A CA 1
ATOM 2149 C C . SER A 1 285 ? 68.776 -6.833 20.123 1.00 39.69 285 SER A C 1
ATOM 2151 O O . SER A 1 285 ? 69.519 -7.792 20.204 1.00 39.69 285 SER A O 1
ATOM 2153 N N . THR A 1 286 ? 68.005 -6.810 19.044 1.00 42.34 286 THR A N 1
ATOM 2154 C CA . THR A 1 286 ? 67.844 -5.819 17.961 1.00 42.34 286 THR A CA 1
ATOM 2155 C C . THR A 1 286 ? 67.003 -6.615 16.931 1.00 42.34 286 THR A C 1
ATOM 2157 O O . THR A 1 286 ? 67.249 -7.806 16.778 1.00 42.34 286 THR A O 1
ATOM 2160 N N . ASP A 1 287 ? 65.901 -6.110 16.379 1.00 43.25 287 ASP A N 1
ATOM 2161 C CA . ASP A 1 287 ? 65.858 -5.267 15.170 1.00 43.25 287 ASP A CA 1
ATOM 2162 C C . ASP A 1 287 ? 65.347 -6.068 13.955 1.00 43.25 287 ASP A C 1
ATOM 2164 O O . ASP A 1 287 ? 65.565 -7.274 13.878 1.00 43.25 287 ASP A O 1
ATOM 2168 N N . GLU A 1 288 ? 64.717 -5.333 13.033 1.00 43.22 288 GLU A N 1
ATOM 2169 C CA . GLU A 1 288 ? 64.546 -5.644 11.600 1.00 43.22 288 GLU A CA 1
ATOM 2170 C C . GLU A 1 288 ? 63.610 -6.802 11.200 1.00 43.22 288 GLU A C 1
ATOM 2172 O O . GLU A 1 288 ? 63.512 -7.816 11.873 1.00 43.22 288 GLU A O 1
ATOM 2177 N N . ARG A 1 289 ? 62.931 -6.828 10.050 1.00 42.91 289 ARG A N 1
ATOM 2178 C CA . ARG A 1 289 ? 62.603 -5.933 8.919 1.00 42.91 289 ARG A CA 1
ATOM 2179 C C . ARG A 1 289 ? 61.953 -6.899 7.898 1.00 42.91 289 ARG A C 1
ATOM 2181 O O . ARG A 1 289 ? 62.342 -8.067 7.865 1.00 42.91 289 ARG A O 1
ATOM 2188 N N . GLY A 1 290 ? 61.032 -6.439 7.051 1.00 44.78 290 GLY A N 1
ATOM 2189 C CA . GLY A 1 290 ? 60.556 -7.211 5.892 1.00 44.78 290 GLY A CA 1
ATOM 2190 C C . GLY A 1 290 ? 59.118 -6.924 5.537 1.00 44.78 290 GLY A C 1
ATOM 2191 O O . GLY A 1 290 ? 58.250 -7.621 6.097 1.00 44.78 290 GLY A O 1
#

pLDDT: mean 75.98, std 18.95, range [31.33, 97.75]

Secondary structure (DSSP, 8-state):
-HHHHHHHHHHHHHHHHHHHHHHHHHHHHHHHHHHHHHHTTSPS-SSSSBTTBSSSSHHHHHHHHHHHHTTSSHHHHHHHHT--GGGSSS-GGGT----HHHHHHHHHHHHHHHHHHHHHHHHHHHHHHHHHHHHH-TTS--HHHHHHHHHHHTTT-TT--SEEETTTHHHHHHHSPTTTS-TTT--HHHHHHHHHH-EEE-SSS-EEE---BTTEEEHHHHHHHHHHHHHHHHHHHTS----HHHHHHHHHHHHHTTSSS-----------------------------

Radius of gyration: 38.35 Å; chains: 1; bounding box: 114×44×98 Å

InterPro domains:
  IPR005821 Ion transport domain [PF00520] (2-133)
  IPR031649 Voltage-dependent L-type calcium channel, IQ-associated domain [PF16905] (148-184)
  IPR043203 Voltage-gated cation channel calcium and sodium [PTHR10037] (1-239)